Protein AF-A0A2W6NI71-F1 (afdb_monomer_lite)

pLDDT: mean 87.08, std 12.9, range [33.22, 98.19]

Foldseek 3Di:
DPDDLVVQLDQVQWDWDDPDVQKIWTHGVPPDPPADDPFAFDPPDDLVNLLVDLDLLVRTPCSVVQLQKWKKKKKAADDSLSSLVVVVVVVCVVAKAWRYKFTWMWGAQPDDRPGGTMIIIMTIIHHPDDPVVVVVVQVVSQVVQPADPDDPDPSDGGSMDMDGQAHNNDFDDDPPDTHNPNCLSVDPSNVVRSND

Sequence (196 aa):
MVLKSKNFYALKTYHQRKIKEGFIEFKPKIFKKPFCKKQKMWKNLRRSQLLRNPQPFMFYKNPNTFKKAVLLGIGGNVGEVLVTFWKLFKRLKGKNAIMQVSPFLKNPAFGYTKQEDFYNTLLWLRTQKGYVDFFSYMAYLERVFGRKRKREFKNAPRTLDIDILSFKEKRINLAHMHIPHKEWAKRESIIFPLKG

Secondary structure (DSSP, 8-state):
----HHHHTSGGGEEEEEEETTEEEEEETT--TTS----PBPTT--HHHHHT-S-GGGGBSSTHHHHTSEEEEEEE-SSSHHHHHHHHHHHHHTTSEEEEEPPEEEE--SS--SSPPEEEEEEEEE-SS-HHHHHHHHHHHHHHTT--SS-SSTT---S-EEEEEEETT--EEETTEEES-TTGGG-HHHHHHHH-

Structure (mmCIF, N/CA/C/O backbone):
data_AF-A0A2W6NI71-F1
#
_entry.id   AF-A0A2W6NI71-F1
#
loop_
_atom_site.group_PDB
_atom_site.id
_atom_site.type_symbol
_atom_site.label_atom_id
_atom_site.label_alt_id
_atom_site.label_comp_id
_atom_site.label_asym_id
_atom_site.label_entity_id
_atom_site.label_seq_id
_atom_site.pdbx_PDB_ins_code
_atom_site.Cartn_x
_atom_site.Cartn_y
_atom_site.Cartn_z
_atom_site.occupancy
_atom_site.B_iso_or_equiv
_atom_site.auth_seq_id
_atom_site.auth_comp_id
_atom_site.auth_asym_id
_atom_site.auth_atom_id
_atom_site.pdbx_PDB_model_num
ATOM 1 N N . MET A 1 1 ? -8.037 24.647 -13.215 1.00 35.81 1 MET A N 1
ATOM 2 C CA . MET A 1 1 ? -6.999 24.287 -14.207 1.00 35.81 1 MET A CA 1
ATOM 3 C C . MET A 1 1 ? -6.928 22.768 -14.342 1.00 35.81 1 MET A C 1
ATOM 5 O O . MET A 1 1 ? -6.360 22.097 -13.485 1.00 35.81 1 MET A O 1
ATOM 9 N N . VAL A 1 2 ? -7.590 22.207 -15.356 1.00 33.22 2 VAL A N 1
ATOM 10 C CA . VAL A 1 2 ? -7.552 20.767 -15.656 1.00 33.22 2 VAL A CA 1
ATOM 11 C C . VAL A 1 2 ? -6.232 20.491 -16.374 1.00 33.22 2 VAL A C 1
ATOM 13 O O . VAL A 1 2 ? -6.103 20.723 -17.571 1.00 33.22 2 VAL A O 1
ATOM 16 N N . LEU A 1 3 ? -5.208 20.076 -15.630 1.00 38.00 3 LEU A N 1
ATOM 17 C CA . LEU A 1 3 ? -3.931 19.673 -16.220 1.00 38.00 3 LEU A CA 1
ATOM 18 C C . LEU A 1 3 ? -4.163 18.419 -17.081 1.00 38.00 3 LEU A C 1
ATOM 20 O O . LEU A 1 3 ? -4.646 17.405 -16.574 1.00 38.00 3 LEU A O 1
ATOM 24 N N . LYS A 1 4 ? -3.837 18.486 -18.381 1.00 42.69 4 LYS A N 1
ATOM 25 C CA . LYS A 1 4 ? -3.922 17.340 -19.305 1.00 42.69 4 LYS A CA 1
ATOM 26 C C . LYS A 1 4 ? -3.124 16.157 -18.724 1.00 42.69 4 LYS A C 1
ATOM 28 O O . LYS A 1 4 ? -1.951 16.302 -18.375 1.00 42.69 4 LYS A O 1
ATOM 33 N N . SER A 1 5 ? -3.772 14.994 -18.608 1.00 52.88 5 SER A N 1
ATOM 34 C CA . SER A 1 5 ? -3.319 13.828 -17.825 1.00 52.88 5 SER A CA 1
ATOM 35 C C . SER A 1 5 ? -1.893 13.355 -18.133 1.00 52.88 5 SER A C 1
ATOM 37 O O . SER A 1 5 ? -1.170 13.008 -17.203 1.00 52.88 5 SER A O 1
ATOM 39 N N . LYS A 1 6 ? -1.453 13.403 -19.399 1.00 52.31 6 LYS A N 1
ATOM 40 C CA . LYS A 1 6 ? -0.111 12.952 -19.816 1.00 52.31 6 LYS A CA 1
ATOM 41 C C . LYS A 1 6 ? 1.035 13.714 -19.131 1.00 52.31 6 LYS A C 1
ATOM 43 O O . LYS A 1 6 ? 2.057 13.121 -18.816 1.00 52.31 6 LYS A O 1
ATOM 48 N N . ASN A 1 7 ? 0.856 15.001 -18.824 1.00 52.38 7 ASN A N 1
ATOM 49 C CA . ASN A 1 7 ? 1.911 15.813 -18.205 1.00 52.38 7 ASN A CA 1
ATOM 50 C C . ASN A 1 7 ? 1.935 15.727 -16.677 1.00 52.38 7 ASN A C 1
ATOM 52 O O . ASN A 1 7 ? 2.977 15.959 -16.071 1.00 52.38 7 ASN A O 1
ATOM 56 N N . PHE A 1 8 ? 0.806 15.396 -16.046 1.00 59.47 8 PHE A N 1
ATOM 57 C CA . PHE A 1 8 ? 0.682 15.369 -14.589 1.00 59.47 8 PHE A CA 1
ATOM 58 C C . PHE A 1 8 ? 1.438 14.197 -13.946 1.00 59.47 8 PHE A C 1
ATOM 60 O O . PHE A 1 8 ? 1.983 14.347 -12.855 1.00 59.47 8 PHE A O 1
ATOM 67 N N . TYR A 1 9 ? 1.501 13.051 -14.626 1.00 66.00 9 TYR A N 1
ATOM 68 C CA . TYR A 1 9 ? 2.156 11.837 -14.127 1.00 66.00 9 TYR A CA 1
ATOM 69 C C . TYR A 1 9 ? 3.641 11.729 -14.496 1.00 66.00 9 TYR A C 1
ATOM 71 O O . TYR A 1 9 ? 4.306 10.783 -14.081 1.00 66.00 9 TYR A O 1
ATOM 79 N N . ALA A 1 10 ? 4.170 12.691 -15.255 1.00 69.12 10 ALA A N 1
ATOM 80 C CA . ALA A 1 10 ? 5.572 12.711 -15.651 1.00 69.12 10 ALA A CA 1
ATOM 81 C C . ALA A 1 10 ? 6.489 12.938 -14.438 1.00 69.12 10 ALA A C 1
ATOM 83 O O . ALA A 1 10 ? 6.190 13.768 -13.587 1.00 69.12 10 ALA A O 1
ATOM 84 N N . LEU A 1 11 ? 7.657 12.290 -14.390 1.00 70.06 11 LEU A N 1
ATOM 85 C CA . LEU A 1 11 ? 8.586 12.376 -13.247 1.00 70.06 11 LEU A CA 1
ATOM 86 C C . LEU A 1 11 ? 8.981 13.816 -12.862 1.00 70.06 11 LEU A C 1
ATOM 88 O O . LEU A 1 11 ? 9.211 14.100 -11.688 1.00 70.06 11 LEU A O 1
ATOM 92 N N . LYS A 1 12 ? 8.978 14.753 -13.820 1.00 74.88 12 LYS A N 1
ATOM 93 C CA . LYS A 1 12 ? 9.219 16.191 -13.592 1.00 74.88 12 LYS A CA 1
ATOM 94 C C . LYS A 1 12 ? 8.209 16.865 -12.650 1.00 74.88 12 LYS A C 1
ATOM 96 O O . LYS A 1 12 ? 8.497 17.934 -12.103 1.00 74.88 12 LYS A O 1
ATOM 101 N N . THR A 1 13 ? 7.039 16.263 -12.435 1.00 83.44 13 THR A N 1
ATOM 102 C CA . THR A 1 13 ? 6.018 16.748 -11.492 1.00 83.44 13 THR A CA 1
ATOM 103 C C . THR A 1 13 ? 6.251 16.269 -10.059 1.00 83.44 13 THR A C 1
ATOM 105 O O . THR A 1 13 ? 5.458 16.594 -9.175 1.00 83.44 13 THR A O 1
ATOM 108 N N . TYR A 1 14 ? 7.351 15.557 -9.800 1.00 88.00 14 TYR A N 1
ATOM 109 C CA . TYR A 1 14 ? 7.721 15.032 -8.492 1.00 88.00 14 TYR A CA 1
ATOM 110 C C . TYR A 1 14 ? 9.043 15.645 -8.018 1.00 88.00 14 TYR A C 1
ATOM 112 O O . TYR A 1 14 ? 9.967 15.857 -8.799 1.00 88.00 14 TYR A O 1
ATOM 120 N N . HIS A 1 15 ? 9.140 15.921 -6.721 1.00 89.38 15 HIS A N 1
ATOM 121 C CA .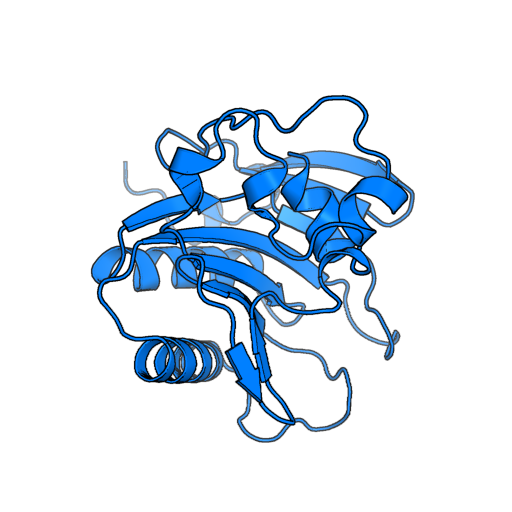 HIS A 1 15 ? 10.423 16.045 -6.040 1.00 89.38 15 HIS A CA 1
ATOM 122 C C . HIS A 1 15 ? 10.963 14.647 -5.767 1.00 89.38 15 HIS A C 1
ATOM 124 O O . HIS A 1 15 ? 10.223 13.796 -5.268 1.00 89.38 15 HIS A O 1
ATOM 130 N N . GLN A 1 16 ? 12.234 14.424 -6.084 1.00 91.31 16 GLN A N 1
ATOM 131 C CA . GLN A 1 16 ? 12.896 13.141 -5.891 1.00 91.31 16 GLN A CA 1
ATOM 132 C C . GLN A 1 16 ? 13.934 13.254 -4.781 1.00 91.31 16 GLN A C 1
ATOM 134 O O . GLN A 1 16 ? 14.646 14.253 -4.696 1.00 91.31 16 GLN A O 1
ATOM 139 N N . ARG A 1 17 ? 14.009 12.238 -3.925 1.00 92.44 17 ARG A N 1
ATOM 140 C CA . ARG A 1 17 ? 14.989 12.157 -2.839 1.00 92.44 17 ARG A CA 1
ATOM 141 C C . ARG A 1 17 ? 15.521 10.731 -2.752 1.00 92.44 17 ARG A C 1
ATOM 143 O O . ARG A 1 17 ? 14.750 9.814 -2.473 1.00 92.44 17 ARG A O 1
ATOM 150 N N . LYS A 1 18 ? 16.828 10.536 -2.960 1.00 94.62 18 LYS A N 1
ATOM 151 C CA . LYS A 1 18 ? 17.485 9.248 -2.683 1.00 94.62 18 LYS A CA 1
ATOM 152 C C . LYS A 1 18 ? 17.446 9.016 -1.170 1.00 94.62 18 LYS A C 1
ATOM 154 O O . LYS A 1 18 ? 17.870 9.878 -0.405 1.00 94.62 18 LYS A O 1
ATOM 159 N N . ILE A 1 19 ? 16.884 7.887 -0.745 1.00 92.12 19 ILE A N 1
ATOM 160 C CA . ILE A 1 19 ? 16.860 7.482 0.667 1.00 92.12 19 ILE A CA 1
ATOM 161 C C . ILE A 1 19 ? 18.115 6.664 0.983 1.00 92.12 19 ILE A C 1
ATOM 163 O O . ILE A 1 19 ? 18.790 6.917 1.975 1.00 92.12 19 ILE A O 1
ATOM 167 N N . LYS A 1 20 ? 18.395 5.669 0.138 1.00 93.06 20 LYS A N 1
ATOM 168 C CA . LYS A 1 20 ? 19.575 4.797 0.167 1.00 93.06 20 LYS A CA 1
ATOM 169 C C . LYS A 1 20 ? 19.777 4.184 -1.223 1.00 93.06 20 LYS A C 1
ATOM 171 O O . LYS A 1 20 ? 19.003 4.469 -2.139 1.00 93.06 20 LYS A O 1
ATOM 176 N N . GLU A 1 21 ? 20.801 3.356 -1.386 1.00 93.69 21 GLU A N 1
ATOM 177 C CA . GLU A 1 21 ? 21.066 2.610 -2.624 1.00 93.69 21 GLU A CA 1
ATOM 178 C C . GLU A 1 21 ? 19.816 1.865 -3.116 1.00 93.69 21 GLU A C 1
ATOM 180 O O . GLU A 1 21 ? 19.216 1.118 -2.349 1.00 93.69 21 GLU A O 1
ATOM 185 N N . GLY A 1 22 ? 19.387 2.120 -4.357 1.00 93.12 22 GLY A N 1
ATOM 186 C CA . GLY A 1 22 ? 18.179 1.537 -4.960 1.00 93.12 22 GLY A CA 1
ATOM 187 C C . GLY A 1 22 ? 16.831 2.100 -4.477 1.00 93.12 22 GLY A C 1
ATOM 188 O O . GLY A 1 22 ? 15.799 1.744 -5.032 1.00 93.12 22 GLY A O 1
ATOM 189 N N . PHE A 1 23 ? 16.795 2.983 -3.471 1.00 96.38 23 PHE A N 1
ATOM 190 C CA . PHE A 1 23 ? 15.545 3.486 -2.884 1.00 96.38 23 PHE A CA 1
ATOM 191 C C . PHE A 1 23 ? 15.388 4.982 -3.133 1.00 96.38 23 PHE A C 1
ATOM 193 O O . PHE A 1 23 ? 16.133 5.805 -2.590 1.00 96.38 23 PHE A O 1
ATOM 200 N N . ILE A 1 24 ? 14.370 5.339 -3.913 1.00 95.88 24 ILE A N 1
ATOM 201 C CA . ILE A 1 24 ? 14.095 6.722 -4.305 1.00 95.88 24 ILE A CA 1
ATOM 202 C C . ILE A 1 24 ? 12.676 7.089 -3.891 1.00 95.88 24 ILE A C 1
ATOM 204 O O . ILE A 1 24 ? 11.704 6.434 -4.263 1.00 95.88 24 ILE A O 1
ATOM 208 N N . GLU A 1 25 ? 12.549 8.162 -3.127 1.00 93.38 25 GLU A N 1
ATOM 209 C CA . GLU A 1 25 ? 11.269 8.757 -2.778 1.00 93.38 25 GLU A CA 1
ATOM 210 C C . GLU A 1 25 ? 10.829 9.756 -3.849 1.00 93.38 25 GLU A C 1
ATOM 212 O O . GLU A 1 25 ? 11.610 10.612 -4.259 1.00 93.38 25 GLU A O 1
ATOM 217 N N . PHE A 1 26 ? 9.557 9.703 -4.232 1.00 91.56 26 PHE A N 1
ATOM 218 C CA . PHE A 1 26 ? 8.905 10.646 -5.128 1.00 91.56 26 PHE A CA 1
ATOM 219 C C . PHE A 1 26 ? 7.758 11.337 -4.388 1.00 91.56 26 PHE A C 1
ATOM 221 O O . PHE A 1 26 ? 6.786 10.711 -3.957 1.00 91.56 26 PHE A O 1
ATOM 228 N N . LYS A 1 27 ? 7.845 12.661 -4.272 1.00 88.12 27 LYS A N 1
ATOM 229 C CA . LYS A 1 27 ? 6.819 13.524 -3.678 1.00 88.12 27 LYS A CA 1
ATOM 230 C C . LYS A 1 27 ? 6.183 14.383 -4.773 1.00 88.12 27 LYS A C 1
ATOM 232 O O . LYS A 1 27 ? 6.851 15.290 -5.266 1.00 88.12 27 LYS A O 1
ATOM 237 N N . PRO A 1 28 ? 4.920 14.138 -5.170 1.00 83.62 28 PRO A N 1
ATOM 238 C CA . PRO A 1 28 ? 4.219 15.002 -6.114 1.00 83.62 28 PRO A CA 1
ATOM 239 C C . PRO A 1 28 ? 4.282 16.475 -5.687 1.00 83.62 28 PRO A C 1
ATOM 241 O O . PRO A 1 28 ? 3.844 16.819 -4.588 1.00 83.62 28 PRO A O 1
ATOM 244 N N . LYS A 1 29 ? 4.751 17.359 -6.574 1.00 81.44 29 LYS A N 1
ATOM 245 C CA . LYS A 1 29 ? 4.783 18.824 -6.371 1.00 81.44 29 LYS A CA 1
ATOM 246 C C . LYS A 1 29 ? 3.392 19.397 -6.086 1.00 81.44 29 LYS A C 1
ATOM 248 O O . LYS A 1 29 ? 3.229 20.393 -5.394 1.00 81.44 29 LYS A O 1
ATOM 253 N N . ILE A 1 30 ? 2.376 18.729 -6.618 1.00 71.31 30 ILE A N 1
ATOM 254 C CA . ILE A 1 30 ? 0.965 19.106 -6.549 1.00 71.31 30 ILE A CA 1
ATOM 255 C C . ILE A 1 30 ? 0.233 18.557 -5.322 1.00 71.31 30 ILE A C 1
ATOM 257 O O . ILE A 1 30 ? -0.980 18.751 -5.230 1.00 71.31 30 ILE A O 1
ATOM 261 N N . PHE A 1 31 ? 0.906 17.865 -4.390 1.00 67.50 31 PHE A N 1
ATOM 262 C CA . PHE A 1 31 ? 0.268 17.421 -3.147 1.00 67.50 31 PHE A CA 1
ATOM 263 C C . PHE A 1 31 ? -0.174 18.629 -2.301 1.00 67.50 31 PHE A C 1
ATOM 265 O O . PHE A 1 31 ? 0.524 19.089 -1.402 1.00 67.50 31 PHE A O 1
ATOM 272 N N . LYS A 1 32 ? -1.380 19.133 -2.579 1.00 60.75 32 LYS A N 1
ATOM 273 C CA . LYS A 1 32 ? -2.124 20.074 -1.738 1.00 60.75 32 LYS A CA 1
ATOM 274 C C . LYS A 1 32 ? -2.941 19.292 -0.699 1.00 60.75 32 LYS A C 1
ATOM 276 O O . LYS A 1 32 ? -3.260 18.113 -0.895 1.00 60.75 32 LYS A O 1
ATOM 281 N N . LYS A 1 33 ? -3.307 19.933 0.420 1.00 52.91 33 LYS A N 1
ATOM 282 C CA . LYS A 1 33 ? -4.285 19.360 1.370 1.00 52.91 33 LYS A CA 1
ATOM 283 C C . LYS A 1 33 ? -5.570 18.989 0.594 1.00 52.91 33 LYS A C 1
ATOM 285 O O . LYS A 1 33 ? -5.984 19.775 -0.254 1.00 52.91 33 LYS A O 1
ATOM 290 N N . PRO A 1 34 ? -6.192 17.817 0.836 1.00 50.84 34 PRO A N 1
ATOM 291 C CA . PRO A 1 34 ? -5.966 16.892 1.951 1.00 50.84 34 PRO A CA 1
ATOM 292 C C . PRO A 1 34 ? -4.987 15.738 1.668 1.00 50.84 34 PRO A C 1
ATOM 294 O O . PRO A 1 34 ? -4.722 14.962 2.577 1.00 50.84 34 PRO A O 1
ATOM 297 N N . PHE A 1 35 ? -4.433 15.603 0.458 1.00 59.00 35 PHE A N 1
ATOM 298 C CA . PHE A 1 35 ? -3.653 14.415 0.078 1.00 59.00 35 PHE A CA 1
ATOM 299 C C . PHE A 1 35 ? -2.367 14.220 0.894 1.00 59.00 35 PHE A C 1
ATOM 301 O O . PHE A 1 35 ? -1.930 13.089 1.080 1.00 59.00 35 PHE A O 1
ATOM 308 N N . CYS A 1 36 ? -1.802 15.299 1.433 1.00 53.00 36 CYS A N 1
ATOM 309 C CA . CYS A 1 36 ? -0.650 15.251 2.322 1.00 53.00 36 CYS A CA 1
ATOM 310 C C . CYS A 1 36 ? -0.922 16.126 3.555 1.00 53.00 36 CYS A C 1
ATOM 312 O O . CYS A 1 36 ? -0.622 17.321 3.578 1.00 53.00 36 CYS A O 1
ATOM 314 N N . LYS A 1 37 ? -1.535 15.557 4.601 1.00 57.62 37 LYS A N 1
ATOM 315 C CA . LYS A 1 37 ? -1.365 16.106 5.953 1.00 57.62 37 LYS A CA 1
ATOM 316 C C . LYS A 1 37 ? -0.054 15.532 6.490 1.00 57.62 37 LYS A C 1
ATOM 318 O O . LYS A 1 37 ? 0.082 14.319 6.573 1.00 57.62 37 LYS A O 1
ATOM 323 N N . LYS A 1 38 ? 0.912 16.383 6.859 1.00 56.62 38 LYS A N 1
ATOM 324 C CA . LYS A 1 38 ? 2.115 15.946 7.588 1.00 56.62 38 LYS A CA 1
ATOM 325 C C . LYS A 1 38 ? 1.689 15.418 8.961 1.00 56.62 38 LYS A C 1
ATOM 327 O O . LYS A 1 38 ? 1.628 16.174 9.926 1.00 56.62 38 LYS A O 1
ATOM 332 N N . GLN A 1 39 ? 1.367 14.136 9.049 1.00 65.94 39 GLN A N 1
ATOM 333 C CA . GLN A 1 39 ? 1.195 13.452 10.323 1.00 65.94 39 GLN A CA 1
ATOM 334 C C . GLN A 1 39 ? 2.569 12.993 10.783 1.00 65.94 39 GLN A C 1
ATOM 336 O O . GLN A 1 39 ? 3.202 12.142 10.165 1.00 65.94 39 GLN A O 1
ATOM 341 N N . LYS A 1 40 ? 3.067 13.639 11.837 1.00 70.12 40 LYS A N 1
ATOM 342 C CA . LYS A 1 40 ? 4.386 13.335 12.385 1.00 70.12 40 LYS A CA 1
ATOM 343 C C . LYS A 1 40 ? 4.298 11.988 13.098 1.00 70.12 40 LYS A C 1
ATOM 345 O O . LYS A 1 40 ? 3.508 11.838 14.030 1.00 70.12 40 LYS A O 1
ATOM 350 N N . MET A 1 41 ? 5.104 11.024 12.669 1.00 76.25 41 MET A N 1
ATOM 351 C CA . MET A 1 41 ? 5.412 9.864 13.501 1.00 76.25 41 MET A CA 1
ATOM 352 C C . MET A 1 41 ? 6.292 10.281 14.686 1.00 76.25 41 MET A C 1
ATOM 354 O O . MET A 1 41 ? 6.869 11.378 14.695 1.00 76.25 41 MET A O 1
ATOM 358 N N . TRP A 1 42 ? 6.397 9.418 15.695 1.00 75.06 42 TRP A N 1
ATOM 359 C CA . TRP A 1 42 ? 7.401 9.583 16.747 1.00 75.06 42 TRP A CA 1
ATOM 360 C C . TRP A 1 42 ? 8.807 9.629 16.130 1.00 75.06 42 TRP A C 1
ATOM 362 O O . TRP A 1 42 ? 9.142 8.829 15.253 1.00 75.06 42 TRP A O 1
ATOM 372 N N . LYS A 1 43 ? 9.626 10.602 16.556 1.00 68.31 43 LYS A N 1
ATOM 373 C CA . LYS A 1 43 ? 11.012 10.725 16.080 1.00 68.31 43 LYS A CA 1
ATOM 374 C C . LYS A 1 43 ? 11.805 9.485 16.517 1.00 68.31 43 LYS A C 1
ATOM 376 O O . LYS A 1 43 ? 11.534 8.926 17.575 1.00 68.31 43 LYS A O 1
ATOM 381 N N . ASN A 1 44 ? 12.784 9.078 15.709 1.00 73.00 44 ASN A N 1
ATOM 382 C CA . ASN A 1 44 ? 13.748 8.017 16.036 1.00 73.00 44 ASN A CA 1
ATOM 383 C C . ASN A 1 44 ? 13.144 6.619 16.277 1.00 73.00 44 ASN A C 1
ATOM 385 O O . ASN A 1 44 ? 13.747 5.795 16.960 1.00 73.00 44 ASN A O 1
ATOM 389 N N . LEU A 1 45 ? 11.983 6.317 15.679 1.00 77.19 45 LEU A N 1
ATOM 390 C CA . LEU A 1 45 ? 11.418 4.965 15.698 1.00 77.19 45 LEU A CA 1
ATOM 391 C C . LEU A 1 45 ? 12.378 3.955 15.050 1.00 77.19 45 LEU A C 1
ATOM 393 O O . LEU A 1 45 ? 12.531 3.891 13.818 1.00 77.19 45 LEU A O 1
ATOM 397 N N . ARG A 1 46 ? 12.994 3.137 15.906 1.00 82.00 46 ARG A N 1
ATOM 398 C CA . ARG A 1 46 ? 13.814 1.988 15.528 1.00 82.00 46 ARG A CA 1
ATOM 399 C C . ARG A 1 46 ? 12.933 0.914 14.907 1.00 82.00 46 ARG A C 1
ATOM 401 O O . ARG A 1 46 ? 11.777 0.731 15.284 1.00 82.00 46 ARG A O 1
ATOM 408 N N . ARG A 1 47 ? 13.499 0.151 13.973 1.00 78.94 47 ARG A N 1
ATOM 409 C CA . ARG A 1 47 ? 12.788 -0.954 13.315 1.00 78.94 47 ARG A CA 1
ATOM 410 C C . ARG A 1 47 ? 12.264 -1.982 14.325 1.00 78.94 47 ARG A C 1
ATOM 412 O O . ARG A 1 47 ? 11.125 -2.413 14.203 1.00 78.94 47 ARG A O 1
ATOM 419 N N . SER A 1 48 ? 13.034 -2.279 15.372 1.00 82.00 48 SER A N 1
ATOM 420 C CA . SER A 1 48 ? 12.605 -3.138 16.485 1.00 82.00 48 SER A CA 1
ATOM 421 C C . SER A 1 48 ? 11.347 -2.625 17.196 1.00 82.00 48 SER A C 1
ATOM 423 O O . SER A 1 48 ? 10.497 -3.415 17.587 1.00 82.00 48 SER A O 1
ATOM 425 N N . GLN A 1 49 ? 11.170 -1.306 17.316 1.00 82.19 49 GLN A N 1
ATOM 426 C CA . GLN A 1 49 ? 9.963 -0.724 17.910 1.00 82.19 49 GLN A CA 1
ATOM 427 C C . GLN A 1 49 ? 8.735 -0.924 17.017 1.00 82.19 49 GLN A C 1
ATOM 429 O O . GLN A 1 49 ? 7.655 -1.171 17.544 1.00 82.19 49 GLN A O 1
ATOM 434 N N . LEU A 1 50 ? 8.904 -0.876 15.690 1.00 82.44 50 LEU A N 1
ATOM 435 C CA . LEU A 1 50 ? 7.826 -1.140 14.730 1.00 82.44 50 LEU A CA 1
ATOM 436 C C . LEU A 1 50 ? 7.368 -2.603 14.774 1.00 82.44 50 LEU A C 1
ATOM 438 O O . LEU A 1 50 ? 6.176 -2.872 14.693 1.00 82.44 50 LEU A O 1
ATOM 442 N N . LEU A 1 51 ? 8.302 -3.539 14.964 1.00 80.62 51 LEU A N 1
ATOM 443 C CA . LEU A 1 51 ? 8.011 -4.975 15.033 1.00 80.62 51 LEU A CA 1
ATOM 444 C C . LEU A 1 51 ? 7.216 -5.379 16.285 1.00 80.62 51 LEU A C 1
ATOM 446 O O . LEU A 1 51 ? 6.526 -6.392 16.260 1.00 80.62 51 LEU A O 1
ATOM 450 N N . ARG A 1 52 ? 7.283 -4.590 17.367 1.00 81.06 52 ARG A N 1
ATOM 451 C CA . ARG A 1 52 ? 6.594 -4.890 18.635 1.00 81.06 52 ARG A CA 1
ATOM 452 C C . ARG A 1 52 ? 5.103 -4.552 18.638 1.00 81.06 52 ARG A C 1
ATOM 454 O O . ARG A 1 52 ? 4.398 -5.026 19.522 1.00 81.06 52 ARG A O 1
ATOM 461 N N . ASN A 1 53 ? 4.607 -3.740 17.700 1.00 77.62 53 ASN A N 1
ATOM 462 C CA . ASN A 1 53 ? 3.187 -3.387 17.648 1.00 77.62 53 ASN A CA 1
ATOM 463 C C . ASN A 1 53 ? 2.592 -3.694 16.267 1.00 77.62 53 ASN A C 1
ATOM 465 O O . ASN A 1 53 ? 3.041 -3.127 15.269 1.00 77.62 53 ASN A O 1
ATOM 469 N N . PRO A 1 54 ? 1.544 -4.532 16.190 1.00 80.31 54 PRO A N 1
ATOM 470 C CA . PRO A 1 54 ? 0.949 -4.887 14.914 1.00 80.31 54 PRO A CA 1
ATOM 471 C C . PRO A 1 54 ? 0.188 -3.726 14.264 1.00 80.31 54 PRO A C 1
ATOM 473 O O . PRO A 1 54 ? 0.000 -3.766 13.056 1.00 80.31 54 PRO A O 1
ATOM 476 N N . GLN A 1 55 ? -0.256 -2.700 15.000 1.00 86.44 55 GLN A N 1
ATOM 477 C CA . GLN A 1 55 ? -1.078 -1.612 14.455 1.00 86.44 55 GLN A CA 1
ATOM 478 C C . GLN A 1 55 ? -0.216 -0.441 13.936 1.00 86.44 55 GLN A C 1
ATOM 480 O O . GLN A 1 55 ? 0.329 0.313 14.747 1.00 86.44 55 GLN A O 1
ATOM 485 N N . PRO A 1 56 ? -0.149 -0.184 12.610 1.00 84.56 56 PRO A N 1
ATOM 486 C CA . PRO A 1 56 ? 0.713 0.865 12.052 1.00 84.56 56 PRO A CA 1
ATOM 487 C C . PRO A 1 56 ? 0.350 2.279 12.525 1.00 84.56 56 PRO A C 1
ATOM 489 O O . PRO A 1 56 ? 1.212 3.148 12.638 1.00 84.56 56 PRO A O 1
ATOM 492 N N . PHE A 1 57 ? -0.931 2.532 12.814 1.00 84.81 57 PHE A N 1
ATOM 493 C CA . PHE A 1 57 ? -1.391 3.868 13.194 1.00 84.81 57 PHE A CA 1
ATOM 494 C C . PHE A 1 57 ? -0.915 4.310 14.586 1.00 84.81 57 PHE A C 1
ATOM 496 O O . PHE A 1 57 ? -0.893 5.509 14.862 1.00 84.81 57 PHE A O 1
ATOM 503 N N . MET A 1 58 ? -0.518 3.369 15.451 1.00 86.38 58 MET A N 1
ATOM 504 C CA . MET A 1 58 ? -0.055 3.649 16.819 1.00 86.38 58 MET A CA 1
ATOM 505 C C . MET A 1 58 ? 1.251 4.449 16.850 1.00 86.38 58 MET A C 1
ATOM 507 O O . MET A 1 58 ? 1.604 5.035 17.868 1.00 86.38 58 MET A O 1
ATOM 511 N N . PHE A 1 59 ? 1.967 4.496 15.728 1.00 83.62 59 PHE A N 1
ATOM 512 C CA . PHE A 1 59 ? 3.249 5.177 15.611 1.00 83.62 59 PHE A CA 1
ATOM 513 C C . PHE A 1 59 ? 3.138 6.643 15.170 1.00 83.62 59 PHE A C 1
ATOM 515 O O . PHE A 1 59 ? 4.156 7.337 15.082 1.00 83.62 59 PHE A O 1
ATOM 522 N N . TYR A 1 60 ? 1.924 7.137 14.916 1.00 84.25 60 TYR A N 1
ATOM 523 C CA . TYR A 1 60 ? 1.668 8.564 14.730 1.00 84.25 60 TYR A CA 1
ATOM 524 C C . TYR A 1 60 ? 1.554 9.279 16.074 1.00 84.25 60 TYR A C 1
ATOM 526 O O . TYR A 1 60 ? 1.074 8.702 17.043 1.00 84.25 60 TYR A O 1
ATOM 534 N N . LYS A 1 61 ? 1.931 10.564 16.120 1.00 83.19 61 LYS A N 1
ATOM 535 C CA . LYS A 1 61 ? 1.730 11.401 17.315 1.00 83.19 61 LYS A CA 1
ATOM 536 C C . LYS A 1 61 ? 0.254 11.515 17.720 1.00 83.19 61 LYS A C 1
ATOM 538 O O . LYS A 1 61 ? -0.035 11.558 18.904 1.00 83.19 61 LYS A O 1
ATOM 543 N N . ASN A 1 62 ? -0.664 11.511 16.746 1.00 84.25 62 ASN A N 1
ATOM 544 C CA . ASN A 1 62 ? -2.115 11.596 16.966 1.00 84.25 62 ASN A CA 1
ATOM 545 C C . ASN A 1 62 ? -2.834 10.335 16.437 1.00 84.25 62 ASN A C 1
ATOM 547 O O . ASN A 1 62 ? -3.559 10.420 15.433 1.00 84.25 62 ASN A O 1
ATOM 551 N N . PRO A 1 63 ? -2.655 9.162 17.078 1.00 84.12 63 PRO A N 1
ATOM 552 C CA . PRO A 1 63 ? -3.106 7.867 16.553 1.00 84.12 63 PRO A CA 1
ATOM 553 C C . PRO A 1 63 ? -4.631 7.787 16.387 1.00 84.12 63 PRO A C 1
ATOM 555 O O . PRO A 1 63 ? -5.119 7.176 15.435 1.00 84.12 63 PRO A O 1
ATOM 558 N N . ASN A 1 64 ? -5.391 8.494 17.233 1.00 86.88 64 ASN A N 1
ATOM 559 C CA . ASN A 1 64 ? -6.856 8.573 17.170 1.00 86.88 64 ASN A CA 1
ATOM 560 C C . ASN A 1 64 ? -7.383 9.057 15.810 1.00 86.88 64 ASN A C 1
ATOM 562 O O . ASN A 1 64 ? -8.469 8.661 15.388 1.00 86.88 64 ASN A O 1
ATOM 566 N N . THR A 1 65 ? -6.593 9.848 15.073 1.00 85.12 65 THR A N 1
ATOM 567 C CA . THR A 1 65 ? -6.957 10.305 13.723 1.00 85.12 65 THR A CA 1
ATOM 568 C C . THR A 1 65 ? -7.171 9.129 12.765 1.00 85.12 65 THR A C 1
ATOM 570 O O . THR A 1 65 ? -8.094 9.153 11.945 1.00 85.12 65 THR A O 1
ATOM 573 N N . PHE A 1 66 ? -6.326 8.101 12.882 1.00 86.25 66 PHE A N 1
ATOM 574 C CA . PHE A 1 66 ? -6.239 6.970 11.957 1.00 86.25 66 PHE A CA 1
ATOM 575 C C . PHE A 1 66 ? -6.752 5.654 12.528 1.00 86.25 66 PHE A C 1
ATOM 577 O O . PHE A 1 66 ? -6.900 4.704 11.768 1.00 86.25 66 PHE A O 1
ATOM 584 N N . LYS A 1 67 ? -7.066 5.609 13.825 1.00 86.19 67 LYS A N 1
ATOM 585 C CA . LYS A 1 67 ? -7.661 4.459 14.518 1.00 86.19 67 LYS A CA 1
ATOM 586 C C . LYS A 1 67 ? -8.788 3.820 13.683 1.00 86.19 67 LYS A C 1
ATOM 588 O O . LYS A 1 67 ? -8.700 2.668 13.266 1.00 86.19 67 LYS A O 1
ATOM 593 N N . LYS A 1 68 ? -9.773 4.633 13.280 1.00 90.94 68 LYS A N 1
ATOM 594 C CA . LYS A 1 68 ? -10.935 4.222 12.464 1.00 90.94 68 LYS A CA 1
ATOM 595 C C . LYS A 1 68 ? -10.691 4.217 10.943 1.00 90.94 68 LYS A C 1
ATOM 597 O O . LYS A 1 68 ? -11.639 4.067 10.174 1.00 90.94 68 LYS A O 1
ATOM 602 N N . ALA A 1 69 ? -9.459 4.434 10.489 1.00 94.06 69 ALA A N 1
ATOM 603 C CA . ALA A 1 69 ? -9.115 4.415 9.071 1.00 94.06 69 ALA A CA 1
ATOM 604 C C . ALA A 1 69 ? -8.762 2.996 8.599 1.00 94.06 69 ALA A C 1
ATOM 606 O O . ALA A 1 69 ? -8.524 2.077 9.383 1.00 94.06 69 ALA A O 1
ATOM 607 N N . VAL A 1 70 ? -8.728 2.834 7.284 1.00 96.38 70 VAL A N 1
ATOM 608 C CA . VAL A 1 70 ? -8.107 1.706 6.598 1.00 96.38 70 VAL A CA 1
ATOM 609 C C . VAL A 1 70 ? -6.763 2.182 6.071 1.00 96.38 70 VAL A C 1
ATOM 611 O O . VAL A 1 70 ? -6.694 3.261 5.476 1.00 96.38 70 VAL A O 1
ATOM 614 N N . LEU A 1 71 ? -5.720 1.385 6.287 1.00 96.19 71 LEU A N 1
ATOM 615 C CA . LEU A 1 71 ? -4.408 1.605 5.693 1.00 96.19 71 LEU A CA 1
ATOM 616 C C . LEU A 1 71 ? -4.162 0.570 4.602 1.00 96.19 71 LEU A C 1
ATOM 618 O O . LEU A 1 71 ? -4.158 -0.632 4.871 1.00 96.19 71 LEU A O 1
ATOM 622 N N . LEU A 1 72 ? -3.928 1.057 3.388 1.00 97.50 72 LEU A N 1
ATOM 623 C CA . LEU A 1 72 ? -3.562 0.245 2.237 1.00 97.50 72 LEU A CA 1
ATOM 624 C C . LEU A 1 72 ? -2.082 0.404 1.916 1.00 97.50 72 LEU A C 1
ATOM 626 O O . LEU A 1 72 ? -1.582 1.528 1.895 1.00 97.50 72 LEU A O 1
ATOM 630 N N . GLY A 1 73 ? -1.419 -0.710 1.622 1.00 97.62 73 GLY A N 1
ATOM 631 C CA . GLY A 1 73 ? -0.180 -0.748 0.859 1.00 97.62 73 GLY A CA 1
ATOM 632 C C . GLY A 1 73 ? -0.515 -0.928 -0.611 1.00 97.62 73 GLY A C 1
ATOM 633 O O . GLY A 1 73 ? -1.287 -1.814 -0.959 1.00 97.62 73 GLY A O 1
ATOM 634 N N . ILE A 1 74 ? 0.014 -0.061 -1.464 1.00 98.19 74 ILE A N 1
ATOM 635 C CA . ILE A 1 74 ? -0.267 -0.062 -2.897 1.00 98.19 74 ILE A CA 1
ATOM 636 C C . ILE A 1 74 ? 1.058 -0.198 -3.631 1.00 98.19 74 ILE A C 1
ATOM 638 O O . ILE A 1 74 ? 1.971 0.586 -3.377 1.00 98.19 74 ILE A O 1
ATOM 642 N N . GLY A 1 75 ? 1.148 -1.175 -4.529 1.00 97.75 75 GLY A N 1
ATOM 643 C CA . GLY A 1 75 ? 2.360 -1.511 -5.268 1.00 97.75 75 GLY A CA 1
ATOM 644 C C . GLY A 1 75 ? 2.098 -1.774 -6.748 1.00 97.75 75 GLY A C 1
ATOM 645 O O . GLY A 1 75 ? 0.992 -2.144 -7.137 1.00 97.75 75 GLY A O 1
ATOM 646 N N . GLY A 1 76 ? 3.117 -1.606 -7.583 1.00 97.50 76 GLY A N 1
ATOM 647 C CA . GLY A 1 76 ? 3.089 -2.013 -8.988 1.00 97.50 76 GLY A CA 1
ATOM 648 C C . GLY A 1 76 ? 4.444 -1.814 -9.659 1.00 97.50 76 GLY A C 1
ATOM 649 O O . GLY A 1 76 ? 5.233 -0.975 -9.224 1.00 97.50 76 GLY A O 1
ATOM 650 N N . ASN A 1 77 ? 4.712 -2.583 -10.710 1.00 97.31 77 ASN A N 1
ATOM 651 C CA . ASN A 1 77 ? 5.949 -2.491 -11.494 1.00 97.31 77 ASN A CA 1
ATOM 652 C C . ASN A 1 77 ? 5.754 -2.723 -13.002 1.00 97.31 77 ASN A C 1
ATOM 654 O O . ASN A 1 77 ? 6.726 -2.794 -13.740 1.00 97.31 77 ASN A O 1
ATOM 658 N N . VAL A 1 78 ? 4.509 -2.838 -13.476 1.00 95.62 78 VAL A N 1
ATOM 659 C CA . VAL A 1 78 ? 4.204 -3.045 -14.900 1.00 95.62 78 VAL A CA 1
ATOM 660 C C . VAL A 1 78 ? 3.444 -1.849 -15.462 1.00 95.62 78 VAL A C 1
ATOM 662 O O . VAL A 1 78 ? 2.418 -1.442 -14.911 1.00 95.62 78 VAL A O 1
ATOM 665 N N . GLY A 1 79 ? 3.923 -1.328 -16.593 1.00 92.88 79 GLY A N 1
ATOM 666 C CA . GLY A 1 79 ? 3.308 -0.216 -17.316 1.00 92.88 79 GLY A CA 1
ATOM 667 C C . GLY A 1 79 ? 3.463 1.131 -16.604 1.00 92.88 79 GLY A C 1
ATOM 668 O O . GLY A 1 79 ? 4.410 1.368 -15.857 1.00 92.88 79 GLY A O 1
ATOM 669 N N . GLU A 1 80 ? 2.512 2.040 -16.822 1.00 92.62 80 GLU A N 1
ATOM 670 C CA . GLU A 1 80 ? 2.540 3.386 -16.241 1.00 92.62 80 GLU A CA 1
ATOM 671 C C . GLU A 1 80 ? 2.068 3.399 -14.769 1.00 92.62 80 GLU A C 1
ATOM 673 O O . GLU A 1 80 ? 1.001 3.918 -14.434 1.00 92.62 80 GLU A O 1
ATOM 678 N N . VAL A 1 81 ? 2.854 2.821 -13.857 1.00 94.44 81 VAL A N 1
ATOM 679 C CA . VAL A 1 81 ? 2.429 2.572 -12.462 1.00 94.44 81 VAL A CA 1
ATOM 680 C C . VAL A 1 81 ? 1.973 3.839 -11.728 1.00 94.44 81 VAL A C 1
ATOM 682 O O . VAL A 1 81 ? 0.936 3.835 -11.061 1.00 94.44 81 VAL A O 1
ATOM 685 N N . LEU A 1 82 ? 2.693 4.956 -11.879 1.00 92.12 82 LEU A N 1
ATOM 686 C CA . LEU A 1 82 ? 2.311 6.219 -11.238 1.00 92.12 82 LEU A CA 1
ATOM 687 C C . LEU A 1 82 ? 0.949 6.728 -11.733 1.00 92.12 82 LEU A C 1
ATOM 689 O O . LEU A 1 82 ? 0.142 7.212 -10.936 1.00 92.12 82 LEU A O 1
ATOM 693 N N . VAL A 1 83 ? 0.665 6.573 -13.030 1.00 91.75 83 VAL A N 1
ATOM 694 C CA . VAL A 1 83 ? -0.642 6.889 -13.626 1.00 91.75 83 VAL A CA 1
ATOM 695 C C . VAL A 1 83 ? -1.719 5.999 -13.004 1.00 91.75 83 VAL A C 1
ATOM 697 O O . VAL A 1 83 ? -2.775 6.490 -12.593 1.00 91.75 83 VAL A O 1
ATOM 700 N N . THR A 1 84 ? -1.445 4.698 -12.893 1.00 94.75 84 THR A N 1
ATOM 701 C CA . THR A 1 84 ? -2.343 3.709 -12.283 1.00 94.75 84 THR A CA 1
ATOM 702 C C . THR A 1 84 ? -2.690 4.069 -10.840 1.00 94.75 84 THR A C 1
ATOM 704 O O . THR A 1 84 ? -3.871 4.074 -10.489 1.00 94.75 84 THR A O 1
ATOM 707 N N . PHE A 1 85 ? -1.715 4.468 -10.015 1.00 94.75 85 PHE A N 1
ATOM 708 C CA . PHE A 1 85 ? -1.957 4.861 -8.619 1.00 94.75 85 PHE A CA 1
ATOM 709 C C . PHE A 1 85 ? -2.917 6.043 -8.511 1.00 94.75 85 PHE A C 1
ATOM 711 O O . PHE A 1 85 ? -3.876 6.020 -7.740 1.00 94.75 85 PHE A O 1
ATOM 718 N N . TRP A 1 86 ? -2.724 7.073 -9.328 1.00 91.38 86 TRP A N 1
ATOM 719 C CA . TRP A 1 86 ? -3.615 8.226 -9.308 1.00 91.38 86 TRP A CA 1
ATOM 720 C C . TRP A 1 86 ? -5.011 7.923 -9.853 1.00 91.38 86 TRP A C 1
ATOM 722 O O . TRP A 1 86 ? -6.000 8.425 -9.308 1.00 91.38 86 TRP A O 1
ATOM 732 N N . LYS A 1 87 ? -5.121 7.091 -10.897 1.00 92.94 87 LYS A N 1
ATOM 733 C CA . LYS A 1 87 ? -6.420 6.598 -11.382 1.00 92.94 87 LYS A CA 1
ATOM 734 C C . LYS A 1 87 ? -7.139 5.802 -10.287 1.00 92.94 87 LYS A C 1
ATOM 736 O O . LYS A 1 87 ? -8.337 6.011 -10.076 1.00 92.94 87 LYS A O 1
ATOM 741 N N . LEU A 1 88 ? -6.414 4.965 -9.542 1.00 95.44 88 LEU A N 1
ATOM 742 C CA . LEU A 1 88 ? -6.930 4.252 -8.375 1.00 95.44 88 LEU A CA 1
ATOM 743 C C . LEU A 1 88 ? -7.433 5.230 -7.304 1.00 95.44 88 LEU A C 1
ATOM 745 O O . LEU A 1 88 ? -8.576 5.108 -6.868 1.00 95.44 88 LEU A O 1
ATOM 749 N N . PHE A 1 89 ? -6.642 6.237 -6.921 1.00 93.00 89 PHE A N 1
ATOM 750 C CA . PHE A 1 89 ? -7.056 7.238 -5.928 1.00 93.00 89 PHE A CA 1
ATOM 751 C C . PHE A 1 89 ? -8.323 7.979 -6.353 1.00 93.00 89 PHE A C 1
ATOM 753 O O . PHE A 1 89 ? -9.245 8.138 -5.552 1.00 93.00 89 PHE A O 1
ATOM 760 N N . LYS A 1 90 ? -8.414 8.381 -7.627 1.00 90.56 90 LYS A N 1
ATOM 761 C CA . LYS A 1 90 ? -9.620 9.013 -8.177 1.00 90.56 90 LYS A CA 1
ATOM 762 C C . LYS A 1 90 ? -10.838 8.094 -8.043 1.00 90.56 90 LYS A C 1
ATOM 764 O O . LYS A 1 90 ? -11.891 8.548 -7.601 1.00 90.56 90 LYS A O 1
ATOM 769 N N . ARG A 1 91 ? -10.694 6.803 -8.366 1.00 93.44 91 ARG A N 1
ATOM 770 C CA . ARG A 1 91 ? -11.780 5.812 -8.277 1.00 93.44 91 ARG A CA 1
ATOM 771 C C . ARG A 1 91 ? -12.180 5.496 -6.833 1.00 93.44 91 ARG A C 1
ATOM 773 O O . ARG A 1 91 ? -13.359 5.287 -6.558 1.00 93.44 91 ARG A O 1
ATOM 780 N N . LEU A 1 92 ? -11.230 5.505 -5.898 1.00 94.06 92 LEU A N 1
ATOM 781 C CA . LEU A 1 92 ? -11.501 5.307 -4.473 1.00 94.06 92 LEU A CA 1
ATOM 782 C C . LEU A 1 92 ? -12.212 6.505 -3.838 1.00 94.06 92 LEU A C 1
ATOM 784 O O . LEU A 1 92 ? -13.116 6.286 -3.032 1.00 94.06 92 LEU A O 1
ATOM 788 N N . LYS A 1 93 ? -11.852 7.739 -4.218 1.00 88.62 93 LYS A N 1
ATOM 789 C CA . LYS A 1 93 ? -12.422 8.977 -3.656 1.00 88.62 93 LYS A CA 1
ATOM 790 C C . LYS A 1 93 ? -13.944 9.071 -3.818 1.00 88.62 93 LYS A C 1
ATOM 792 O O . LYS A 1 93 ? -14.606 9.636 -2.960 1.00 88.62 93 LYS A O 1
ATOM 797 N N . GLY A 1 94 ? -14.510 8.486 -4.875 1.00 82.44 94 GLY A N 1
ATOM 798 C CA . GLY A 1 94 ? -15.961 8.498 -5.101 1.00 82.44 94 GLY A CA 1
ATOM 799 C C . GLY A 1 94 ? -16.775 7.685 -4.086 1.00 82.44 94 GLY A C 1
ATOM 800 O O . GLY A 1 94 ? -17.963 7.927 -3.935 1.00 82.44 94 GLY A O 1
ATOM 801 N N . LYS A 1 95 ? -16.156 6.723 -3.385 1.00 88.38 95 LYS A N 1
ATOM 802 C CA . LYS A 1 95 ? -16.835 5.842 -2.409 1.00 88.38 95 LYS A CA 1
ATOM 803 C C . LYS A 1 95 ? -16.222 5.897 -1.006 1.00 88.38 95 LYS A C 1
ATOM 805 O O . LYS A 1 95 ? -16.684 5.203 -0.105 1.00 88.38 95 LYS A O 1
ATOM 810 N N . ASN A 1 96 ? -15.136 6.649 -0.833 1.00 92.38 96 ASN A N 1
ATOM 811 C CA . ASN A 1 96 ? -14.332 6.674 0.385 1.00 92.38 96 ASN A CA 1
ATOM 812 C C . ASN A 1 96 ? -13.758 8.071 0.615 1.00 92.38 96 ASN A C 1
ATOM 814 O O . ASN A 1 96 ? -13.375 8.761 -0.329 1.00 92.38 96 ASN A O 1
ATOM 818 N N . ALA A 1 97 ? -13.578 8.446 1.878 1.00 91.44 97 ALA A N 1
ATOM 819 C CA . ALA A 1 97 ? -12.866 9.669 2.223 1.00 91.44 97 ALA A CA 1
ATOM 820 C C . ALA A 1 97 ? -11.361 9.384 2.306 1.00 91.44 97 ALA A C 1
ATOM 822 O O . ALA A 1 97 ? -10.894 8.768 3.266 1.00 91.44 97 ALA A O 1
ATOM 823 N N . ILE A 1 98 ? -10.597 9.823 1.302 1.00 91.12 98 ILE A N 1
ATOM 824 C CA . ILE A 1 98 ? -9.128 9.762 1.335 1.00 91.12 98 ILE A CA 1
ATOM 825 C C . ILE A 1 98 ? -8.619 10.746 2.390 1.00 91.12 98 ILE A C 1
ATOM 827 O O . ILE A 1 98 ? -8.878 11.945 2.308 1.00 91.12 98 ILE A O 1
ATOM 831 N N . MET A 1 99 ? -7.893 10.226 3.377 1.00 88.44 99 MET A N 1
ATOM 832 C CA . MET A 1 99 ? -7.359 11.004 4.493 1.00 88.44 99 MET A CA 1
ATOM 833 C C . MET A 1 99 ? -5.942 11.496 4.227 1.00 88.44 99 MET A C 1
ATOM 835 O O . MET A 1 99 ? -5.613 12.627 4.578 1.00 88.44 99 MET A O 1
ATOM 839 N N . GLN A 1 100 ? -5.101 10.623 3.672 1.00 87.75 100 GLN A N 1
ATOM 840 C CA . GLN A 1 100 ? -3.687 10.887 3.439 1.00 87.75 100 GLN A CA 1
ATOM 841 C C . GLN A 1 100 ? -3.122 9.870 2.450 1.00 87.75 100 GLN A C 1
ATOM 843 O O . GLN A 1 100 ? -3.538 8.713 2.439 1.00 87.75 100 GLN A O 1
ATOM 848 N N . VAL A 1 101 ? -2.134 10.299 1.673 1.00 89.69 101 VAL A N 1
ATOM 849 C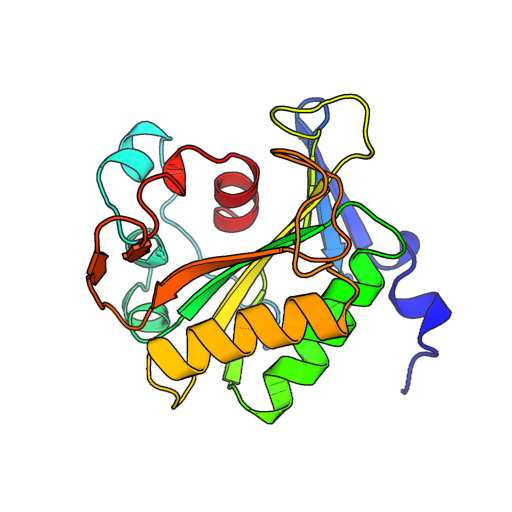 CA . VAL A 1 101 ? -1.264 9.444 0.867 1.00 89.69 101 VAL A CA 1
ATOM 850 C C . VAL A 1 101 ? 0.174 9.700 1.310 1.00 89.69 101 VAL A C 1
ATOM 852 O O . VAL A 1 101 ? 0.548 10.845 1.576 1.00 89.69 101 VAL A O 1
ATOM 855 N N . SER A 1 102 ? 0.978 8.650 1.439 1.00 90.56 102 SER A N 1
ATOM 856 C CA . SER A 1 102 ? 2.412 8.809 1.674 1.00 90.56 102 SER A CA 1
ATOM 857 C C . SER A 1 102 ? 3.119 9.302 0.406 1.00 90.56 102 SER A C 1
ATOM 859 O O . SER A 1 102 ? 2.551 9.272 -0.689 1.00 90.56 102 SER A O 1
ATOM 861 N N . PRO A 1 103 ? 4.402 9.680 0.493 1.00 90.25 103 PRO A N 1
ATOM 862 C CA . PRO A 1 103 ? 5.250 9.711 -0.690 1.00 90.25 103 PRO A CA 1
ATOM 863 C C . PRO A 1 103 ? 5.230 8.370 -1.424 1.00 90.25 103 PRO A C 1
ATOM 865 O O . PRO A 1 103 ? 4.895 7.326 -0.847 1.00 90.25 103 PRO A O 1
ATOM 868 N N . PHE A 1 104 ? 5.583 8.403 -2.701 1.00 93.50 104 PHE A N 1
ATOM 869 C CA . PHE A 1 104 ? 5.804 7.187 -3.467 1.00 93.50 104 PHE A CA 1
ATOM 870 C C . PHE A 1 104 ? 7.255 6.762 -3.281 1.00 93.50 104 PHE A C 1
ATOM 872 O O . PHE A 1 104 ? 8.140 7.601 -3.147 1.00 93.50 104 PHE A O 1
ATOM 879 N N . LEU A 1 105 ? 7.503 5.465 -3.276 1.00 96.12 105 LEU A N 1
ATOM 880 C CA . LEU A 1 105 ? 8.827 4.882 -3.167 1.00 96.12 105 LEU A CA 1
ATOM 881 C C . LEU A 1 105 ? 9.068 4.012 -4.388 1.00 96.12 105 LEU A C 1
ATOM 883 O O . LEU A 1 105 ? 8.278 3.109 -4.630 1.00 96.12 105 LEU A O 1
ATOM 887 N N . LYS A 1 106 ? 10.157 4.251 -5.112 1.00 97.31 106 LYS A N 1
ATOM 888 C CA . LYS A 1 106 ? 10.725 3.270 -6.033 1.00 97.31 106 LYS A CA 1
ATOM 889 C C . LYS A 1 106 ? 11.766 2.445 -5.281 1.00 97.31 106 LYS A C 1
ATOM 891 O O . LYS A 1 106 ? 12.616 3.031 -4.607 1.00 97.31 106 LYS A O 1
ATOM 896 N N . ASN A 1 107 ? 11.678 1.122 -5.363 1.00 97.06 107 ASN A N 1
ATOM 897 C CA . ASN A 1 107 ? 12.645 0.203 -4.765 1.00 97.06 107 ASN A CA 1
ATOM 898 C C . ASN A 1 107 ? 12.774 -1.094 -5.580 1.00 97.06 107 ASN A C 1
ATOM 900 O O . ASN A 1 107 ? 11.822 -1.451 -6.281 1.00 97.06 107 ASN A O 1
ATOM 904 N N . PRO A 1 108 ? 13.878 -1.848 -5.417 1.00 96.94 108 PRO A N 1
ATOM 905 C CA . PRO A 1 108 ? 14.084 -3.097 -6.136 1.00 96.94 108 PRO A CA 1
ATOM 906 C C . PRO A 1 108 ? 12.997 -4.127 -5.843 1.00 96.94 108 PRO A C 1
ATOM 908 O O . PRO A 1 108 ? 12.408 -4.145 -4.751 1.00 96.94 108 PRO A O 1
ATOM 911 N N . ALA A 1 109 ? 12.740 -4.996 -6.820 1.00 95.00 109 ALA A N 1
ATOM 912 C CA . ALA A 1 109 ? 11.847 -6.132 -6.653 1.00 95.00 109 ALA A CA 1
ATOM 913 C C . ALA A 1 109 ? 12.364 -7.098 -5.573 1.00 95.00 109 ALA A C 1
ATOM 915 O O . ALA A 1 109 ? 13.564 -7.312 -5.414 1.00 95.00 109 ALA A O 1
ATOM 916 N N . PHE A 1 110 ? 11.438 -7.702 -4.826 1.00 88.31 110 PHE A N 1
ATOM 917 C CA . PHE A 1 110 ? 11.747 -8.702 -3.804 1.00 88.31 110 PHE A CA 1
ATOM 918 C C . PHE A 1 110 ? 11.309 -10.098 -4.260 1.00 88.31 110 PHE A C 1
ATOM 920 O O . PHE A 1 110 ? 10.210 -10.279 -4.794 1.00 88.31 110 PHE A O 1
ATOM 927 N N . GLY A 1 111 ? 12.141 -11.105 -3.989 1.00 90.31 111 GLY A N 1
ATOM 928 C CA . GLY A 1 111 ? 11.904 -12.486 -4.398 1.00 90.31 111 GLY A CA 1
ATOM 929 C C . GLY A 1 111 ? 12.353 -12.722 -5.837 1.00 90.31 111 GLY A C 1
ATOM 930 O O . GLY A 1 111 ? 13.510 -13.049 -6.061 1.00 90.31 111 GLY A O 1
ATOM 931 N N . TYR A 1 112 ? 11.454 -12.556 -6.809 1.00 92.31 112 TYR A N 1
ATOM 932 C CA . TYR A 1 112 ? 11.833 -12.638 -8.224 1.00 92.31 112 TYR A CA 1
ATOM 933 C C . TYR A 1 112 ? 12.461 -11.305 -8.651 1.00 92.31 112 TYR A C 1
ATOM 935 O O . TYR A 1 112 ? 11.781 -10.286 -8.619 1.00 92.31 112 TYR A O 1
ATOM 943 N N . THR A 1 113 ? 13.746 -11.277 -9.000 1.00 92.75 113 THR A N 1
ATOM 944 C CA . THR A 1 113 ? 14.487 -10.020 -9.247 1.00 92.75 113 THR A CA 1
ATOM 945 C C . THR A 1 113 ? 14.686 -9.690 -10.723 1.00 92.75 113 THR A C 1
ATOM 947 O O . THR A 1 113 ? 15.013 -8.554 -11.042 1.00 92.75 113 THR A O 1
ATOM 950 N N . LYS A 1 114 ? 14.439 -10.637 -11.638 1.00 94.12 114 LYS A N 1
ATOM 951 C CA . LYS A 1 114 ? 14.471 -10.408 -13.094 1.00 94.12 114 LYS A CA 1
ATOM 952 C C . LYS A 1 114 ? 13.182 -9.718 -13.573 1.00 94.12 114 LYS A C 1
ATOM 954 O O . LYS A 1 114 ? 12.428 -10.266 -14.375 1.00 94.12 114 LYS A O 1
ATOM 959 N N . GLN A 1 115 ? 12.884 -8.555 -12.998 1.00 95.31 115 GLN A N 1
ATOM 960 C CA . GLN A 1 115 ? 11.737 -7.705 -13.315 1.00 95.31 115 GLN A CA 1
ATOM 961 C C . GLN A 1 115 ? 12.028 -6.252 -12.929 1.00 95.31 115 GLN A C 1
ATOM 963 O O . GLN A 1 115 ? 12.935 -5.989 -12.144 1.00 95.31 115 GLN A O 1
ATOM 968 N N . GLU A 1 116 ? 11.212 -5.328 -13.428 1.00 96.56 116 GLU A N 1
ATOM 969 C CA . GLU A 1 116 ? 11.303 -3.908 -13.090 1.00 96.56 116 GLU A CA 1
ATOM 970 C C . GLU A 1 116 ? 11.132 -3.630 -11.590 1.00 96.56 116 GLU A C 1
ATOM 972 O O . GLU A 1 116 ? 10.414 -4.339 -10.868 1.00 96.56 116 GLU A O 1
ATOM 977 N N . ASP A 1 117 ? 11.740 -2.529 -11.151 1.00 97.19 117 ASP A N 1
ATOM 978 C CA . ASP A 1 117 ? 11.566 -1.966 -9.815 1.00 97.19 117 ASP A CA 1
ATOM 979 C C . ASP A 1 117 ? 10.097 -1.650 -9.513 1.00 97.19 117 ASP A C 1
ATOM 981 O O . ASP A 1 117 ? 9.321 -1.213 -10.367 1.00 97.19 117 ASP A O 1
ATOM 985 N N . PHE A 1 118 ? 9.726 -1.781 -8.243 1.00 97.75 118 PHE A N 1
ATOM 986 C CA . PHE A 1 118 ? 8.383 -1.454 -7.789 1.00 97.75 118 PHE A CA 1
ATOM 987 C C . PHE A 1 118 ? 8.267 0.006 -7.391 1.00 97.75 118 PHE A C 1
ATOM 989 O O . PHE A 1 118 ? 9.089 0.518 -6.634 1.00 97.75 118 PHE A O 1
ATOM 996 N N . TYR A 1 119 ? 7.158 0.625 -7.786 1.00 97.56 119 TYR A N 1
ATOM 997 C CA . TYR A 1 119 ? 6.626 1.783 -7.085 1.00 97.56 119 TYR A CA 1
ATOM 998 C C . TYR A 1 119 ? 5.692 1.314 -5.972 1.00 97.56 119 TYR A C 1
ATOM 1000 O O . TYR A 1 119 ? 4.866 0.427 -6.182 1.00 97.56 119 TYR A O 1
ATOM 1008 N N . ASN A 1 120 ? 5.808 1.924 -4.796 1.00 97.75 120 ASN A N 1
ATOM 1009 C CA . ASN A 1 120 ? 5.020 1.628 -3.607 1.00 97.75 120 ASN A CA 1
ATOM 1010 C C . ASN A 1 120 ? 4.526 2.916 -2.942 1.00 97.75 120 ASN A C 1
ATOM 1012 O O . ASN A 1 120 ? 5.216 3.934 -2.932 1.00 97.75 120 ASN A O 1
ATOM 1016 N N . THR A 1 121 ? 3.333 2.891 -2.362 1.00 95.88 121 THR A N 1
ATOM 1017 C CA . THR A 1 121 ? 2.790 3.996 -1.564 1.00 95.88 121 THR A CA 1
ATOM 1018 C C . THR A 1 121 ? 1.782 3.481 -0.547 1.00 95.88 121 THR A C 1
ATOM 1020 O O . THR A 1 121 ? 1.265 2.370 -0.669 1.00 95.88 121 THR A O 1
ATOM 1023 N N . LEU A 1 122 ? 1.499 4.292 0.465 1.00 95.31 122 LEU A N 1
ATOM 1024 C CA . LEU A 1 122 ? 0.492 4.029 1.473 1.00 95.31 122 LEU A CA 1
ATOM 1025 C C . LEU A 1 122 ? -0.675 4.997 1.330 1.00 95.31 122 LEU A C 1
ATOM 1027 O O . LEU A 1 122 ? -0.490 6.198 1.120 1.00 95.31 122 LEU A O 1
ATOM 1031 N N . LEU A 1 123 ? -1.884 4.472 1.495 1.00 94.06 123 LEU A N 1
ATOM 1032 C CA . LEU A 1 123 ? -3.123 5.237 1.429 1.00 94.06 123 LEU A CA 1
ATOM 1033 C C . LEU A 1 123 ? -3.940 5.013 2.700 1.00 94.06 123 LEU A C 1
ATOM 1035 O O . LEU A 1 123 ? -4.350 3.891 2.999 1.00 94.06 123 LEU A O 1
ATOM 1039 N N . TRP A 1 124 ? -4.234 6.104 3.404 1.00 93.69 124 TRP A N 1
ATOM 1040 C CA . TRP A 1 124 ? -5.202 6.129 4.495 1.00 93.69 124 TRP A CA 1
ATOM 1041 C C . TRP A 1 124 ? -6.541 6.620 3.975 1.00 93.69 124 TRP A C 1
ATOM 1043 O O . TRP A 1 124 ? -6.634 7.700 3.382 1.00 93.69 124 TRP A O 1
ATOM 1053 N N . LEU A 1 125 ? -7.598 5.864 4.249 1.00 94.62 125 LEU A N 1
ATOM 1054 C CA . LEU A 1 125 ? -8.959 6.243 3.883 1.00 94.62 125 LEU A CA 1
ATOM 1055 C C . LEU A 1 125 ? -9.978 5.836 4.946 1.00 94.62 125 LEU A C 1
ATOM 1057 O O . LEU A 1 125 ? -9.741 4.932 5.743 1.00 94.62 125 LEU A O 1
ATOM 1061 N N . ARG A 1 126 ? -11.146 6.478 4.931 1.00 95.19 126 ARG A N 1
ATOM 1062 C CA . ARG A 1 126 ? -12.341 6.015 5.647 1.00 95.19 126 ARG A CA 1
ATOM 1063 C C . ARG A 1 126 ? -13.338 5.449 4.651 1.00 95.19 126 ARG A C 1
ATOM 1065 O O . ARG A 1 126 ? -13.589 6.047 3.607 1.00 95.19 126 ARG A O 1
ATOM 1072 N N . THR A 1 127 ? -13.919 4.314 5.011 1.00 95.75 127 THR A N 1
ATOM 1073 C CA . THR A 1 127 ? -14.934 3.616 4.222 1.00 95.75 127 THR A CA 1
ATOM 1074 C C . THR A 1 127 ? -16.109 3.242 5.112 1.00 95.75 127 THR A C 1
ATOM 1076 O O . THR A 1 127 ? -15.911 2.906 6.281 1.00 95.75 127 THR A O 1
ATOM 1079 N N . GLN A 1 128 ? -17.326 3.258 4.578 1.00 95.62 128 GLN A N 1
ATOM 1080 C CA . GLN A 1 128 ? -18.495 2.717 5.279 1.00 95.62 128 GLN A CA 1
ATOM 1081 C C . GLN A 1 128 ? -18.596 1.192 5.136 1.00 95.62 128 GLN A C 1
ATOM 1083 O O . GLN A 1 128 ? -19.211 0.545 5.972 1.00 95.62 128 GLN A O 1
ATOM 1088 N N . LYS A 1 129 ? -17.901 0.600 4.156 1.00 96.00 129 LYS A N 1
ATOM 1089 C CA . LYS A 1 129 ? -17.946 -0.841 3.889 1.00 96.00 129 LYS A CA 1
ATOM 1090 C C . LYS A 1 129 ? -17.491 -1.683 5.082 1.00 96.00 129 LYS A C 1
ATOM 1092 O O . LYS A 1 129 ? -16.605 -1.279 5.853 1.00 96.00 129 LYS A O 1
ATOM 1097 N N . GLY A 1 130 ? -18.088 -2.868 5.198 1.00 95.44 130 GLY A N 1
ATOM 1098 C CA . GLY A 1 130 ? -17.557 -3.961 6.001 1.00 95.44 130 GLY A CA 1
ATOM 1099 C C . GLY A 1 130 ? -16.232 -4.468 5.428 1.00 95.44 130 GLY A C 1
ATOM 1100 O O . GLY A 1 130 ? -15.843 -4.115 4.316 1.00 95.44 130 GLY A O 1
ATOM 1101 N N . TYR A 1 131 ? -15.514 -5.281 6.201 1.00 94.56 131 TYR A N 1
ATOM 1102 C CA . TYR A 1 131 ? -14.203 -5.777 5.778 1.00 94.56 131 TYR A CA 1
ATOM 1103 C C . TYR A 1 131 ? -14.298 -6.667 4.531 1.00 94.56 131 TYR A C 1
ATOM 1105 O O . TYR A 1 131 ? -13.535 -6.461 3.595 1.00 94.56 131 TYR A O 1
ATOM 1113 N N . VAL A 1 132 ? -15.263 -7.593 4.492 1.00 94.31 132 VAL A N 1
ATOM 1114 C CA . VAL A 1 132 ? -15.452 -8.537 3.377 1.00 94.31 132 VAL A CA 1
ATOM 1115 C C . VAL A 1 132 ? -15.738 -7.796 2.068 1.00 94.31 132 VAL A C 1
ATOM 1117 O O . VAL A 1 132 ? -15.010 -7.972 1.093 1.00 94.31 132 VAL A O 1
ATOM 1120 N N . ASP A 1 133 ? -16.712 -6.882 2.061 1.00 96.00 133 ASP A N 1
ATOM 1121 C CA . ASP A 1 133 ? -17.027 -6.073 0.874 1.00 96.00 133 ASP A CA 1
ATOM 1122 C C . ASP A 1 133 ? -15.851 -5.214 0.428 1.00 96.00 133 ASP A C 1
ATOM 1124 O O . ASP A 1 133 ? -15.627 -5.000 -0.764 1.00 96.00 133 ASP A O 1
ATOM 1128 N N . PHE A 1 134 ? -15.109 -4.671 1.393 1.00 96.44 134 PHE A N 1
ATOM 1129 C CA . PHE A 1 134 ? -13.957 -3.843 1.101 1.00 96.44 134 PHE A CA 1
ATOM 1130 C C . PHE A 1 134 ? -12.816 -4.670 0.498 1.00 96.44 134 PHE A C 1
ATOM 1132 O O . PHE A 1 134 ? -12.242 -4.251 -0.505 1.00 96.44 134 PHE A O 1
ATOM 1139 N N . PHE A 1 135 ? -12.537 -5.855 1.044 1.00 95.56 135 PHE A N 1
ATOM 1140 C CA . PHE A 1 135 ? -11.566 -6.808 0.507 1.00 95.56 135 PHE A CA 1
ATOM 1141 C C . PHE A 1 135 ? -11.917 -7.209 -0.932 1.00 95.56 135 PHE A C 1
ATOM 1143 O O . PHE A 1 135 ? -11.099 -7.042 -1.839 1.00 95.56 135 PHE A O 1
ATOM 1150 N N . SER A 1 136 ? -13.164 -7.623 -1.170 1.00 95.75 136 SER A N 1
ATOM 1151 C CA . SER A 1 136 ? -13.667 -7.959 -2.508 1.00 95.75 136 SER A CA 1
ATOM 1152 C C . SER A 1 136 ? -13.573 -6.780 -3.477 1.00 95.75 136 SER A C 1
ATOM 1154 O O . SER A 1 136 ? -13.214 -6.953 -4.644 1.00 95.75 136 SER A O 1
ATOM 1156 N N . TYR A 1 137 ? -13.841 -5.560 -3.002 1.00 96.88 137 TYR A N 1
ATOM 1157 C CA . TYR A 1 137 ? -13.708 -4.355 -3.814 1.00 96.88 137 TYR A CA 1
ATOM 1158 C C . TYR A 1 137 ? -12.249 -4.051 -4.181 1.00 96.88 137 TYR A C 1
ATOM 1160 O O . TYR A 1 137 ? -11.995 -3.672 -5.324 1.00 96.88 137 TYR A O 1
ATOM 1168 N N . MET A 1 138 ? -11.287 -4.245 -3.271 1.00 97.44 138 MET A N 1
ATOM 1169 C CA . MET A 1 138 ? -9.862 -4.075 -3.593 1.00 97.44 138 MET A CA 1
ATOM 1170 C C . MET A 1 138 ? -9.418 -5.085 -4.654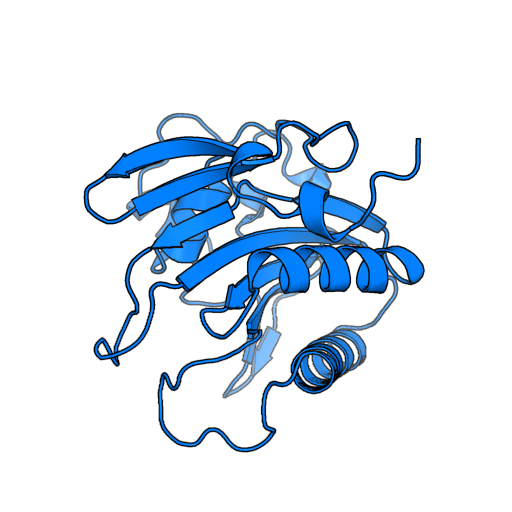 1.00 97.44 138 MET A C 1
ATOM 1172 O O . MET A 1 138 ? -8.862 -4.681 -5.672 1.00 97.44 138 MET A O 1
ATOM 1176 N N . ALA A 1 139 ? -9.764 -6.366 -4.487 1.00 95.69 139 ALA A N 1
ATOM 1177 C CA . ALA A 1 139 ? -9.463 -7.404 -5.474 1.00 95.69 139 ALA A CA 1
ATOM 1178 C C . ALA A 1 139 ? -10.107 -7.114 -6.846 1.00 95.69 139 ALA A C 1
ATOM 1180 O O . ALA A 1 139 ? -9.506 -7.352 -7.893 1.00 95.69 139 ALA A O 1
ATOM 1181 N N . TYR A 1 140 ? -11.325 -6.562 -6.868 1.00 96.62 140 TYR A N 1
ATOM 1182 C CA . TYR A 1 140 ? -11.958 -6.091 -8.104 1.00 96.62 140 TYR A CA 1
ATOM 1183 C C . TYR A 1 140 ? -11.168 -4.952 -8.760 1.00 96.62 140 TYR A C 1
ATOM 1185 O O . TYR A 1 140 ? -10.964 -4.984 -9.972 1.00 96.62 140 TYR A O 1
ATOM 1193 N N . LEU A 1 141 ? -10.699 -3.966 -7.988 1.00 97.06 141 LEU A N 1
ATOM 1194 C CA . LEU A 1 141 ? -9.925 -2.849 -8.530 1.00 97.06 141 LEU A CA 1
ATOM 1195 C C . LEU A 1 141 ? -8.601 -3.310 -9.138 1.00 97.06 141 LEU A C 1
ATOM 1197 O O . LEU A 1 141 ? -8.260 -2.847 -10.220 1.00 97.06 141 LEU A O 1
ATOM 1201 N N . GLU A 1 142 ? -7.897 -4.255 -8.519 1.00 97.56 142 GLU A N 1
ATOM 1202 C CA . GLU A 1 142 ? -6.691 -4.844 -9.115 1.00 97.56 142 GLU A CA 1
ATOM 1203 C C . GLU A 1 142 ? -6.955 -5.393 -10.522 1.00 97.56 142 GLU A C 1
ATOM 1205 O O . GLU A 1 142 ? -6.200 -5.100 -11.448 1.00 97.56 142 GLU A O 1
ATOM 1210 N N . ARG A 1 143 ? -8.071 -6.111 -10.710 1.00 96.38 143 ARG A N 1
ATOM 1211 C CA . ARG A 1 143 ? -8.478 -6.629 -12.027 1.00 96.38 143 ARG A CA 1
ATOM 1212 C C . ARG A 1 143 ? -8.813 -5.517 -13.013 1.00 96.38 143 ARG A C 1
ATOM 1214 O O . ARG A 1 143 ? -8.382 -5.578 -14.158 1.00 96.38 143 ARG A O 1
ATOM 1221 N N . VAL A 1 144 ? -9.541 -4.489 -12.571 1.00 96.44 144 VAL A N 1
ATOM 1222 C CA . VAL A 1 144 ? -9.853 -3.308 -13.401 1.00 96.44 144 VAL A CA 1
ATOM 1223 C C . VAL A 1 144 ? -8.578 -2.624 -13.897 1.00 96.44 144 VAL A C 1
ATOM 1225 O O . VAL A 1 144 ? -8.557 -2.099 -15.005 1.00 96.44 144 VAL A O 1
ATOM 1228 N N . PHE A 1 145 ? -7.511 -2.651 -13.100 1.00 96.38 145 PHE A N 1
ATOM 1229 C CA . PHE A 1 145 ? -6.204 -2.109 -13.464 1.00 96.38 145 PHE A CA 1
ATOM 1230 C C . PHE A 1 145 ? -5.255 -3.149 -14.085 1.00 96.38 145 PHE A C 1
ATOM 1232 O O . PHE A 1 145 ? -4.051 -2.916 -14.148 1.00 96.38 145 PHE A O 1
ATOM 1239 N N . GLY A 1 146 ? -5.771 -4.279 -14.576 1.00 94.44 146 GLY A N 1
ATOM 1240 C CA . GLY A 1 146 ? -5.018 -5.227 -15.403 1.00 94.44 146 GLY A CA 1
ATOM 1241 C C . GLY A 1 146 ? -4.323 -6.365 -14.653 1.00 94.44 146 GLY A C 1
ATOM 1242 O O . GLY A 1 146 ? -3.610 -7.149 -15.279 1.00 94.44 146 GLY A O 1
ATOM 1243 N N . ARG A 1 147 ? -4.525 -6.519 -13.335 1.00 94.25 147 ARG A N 1
ATOM 1244 C CA . ARG A 1 147 ? -4.002 -7.685 -12.610 1.00 94.25 147 ARG A CA 1
ATOM 1245 C C . ARG A 1 147 ? -4.815 -8.930 -12.979 1.00 94.25 147 ARG A C 1
ATOM 1247 O O . ARG A 1 147 ? -6.004 -9.021 -12.667 1.00 94.25 147 ARG A O 1
ATOM 1254 N N . LYS A 1 148 ? -4.168 -9.917 -13.607 1.00 89.81 148 LYS A N 1
ATOM 1255 C CA . LYS A 1 148 ? -4.784 -11.219 -13.922 1.00 89.81 148 LYS A CA 1
ATOM 1256 C C . LYS A 1 148 ? -5.234 -11.939 -12.641 1.00 89.81 148 LYS A C 1
ATOM 1258 O O . LYS A 1 148 ? -4.570 -11.865 -11.608 1.00 89.81 148 LYS A O 1
ATOM 1263 N N . ARG A 1 149 ? -6.357 -12.672 -12.713 1.00 86.75 149 ARG A N 1
ATOM 1264 C CA . ARG A 1 149 ? -6.913 -13.435 -11.573 1.00 86.75 149 ARG A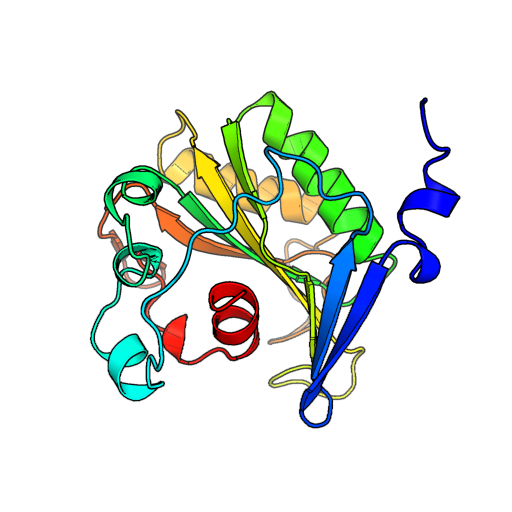 CA 1
ATOM 1265 C C . ARG A 1 149 ? -5.979 -14.560 -11.121 1.00 86.75 149 ARG A C 1
ATOM 1267 O O . ARG A 1 149 ? -5.806 -14.760 -9.923 1.00 86.75 149 ARG A O 1
ATOM 1274 N N . LYS A 1 150 ? -5.399 -15.291 -12.074 1.00 88.75 150 LYS A N 1
ATOM 1275 C CA . LYS A 1 150 ? -4.351 -16.280 -11.812 1.00 88.75 150 LYS A CA 1
ATOM 1276 C C . LYS A 1 150 ? -2.999 -15.591 -11.950 1.00 88.75 150 LYS A C 1
ATOM 1278 O O . LYS A 1 150 ? -2.748 -14.917 -12.948 1.00 88.75 150 LYS A O 1
ATOM 1283 N N . ARG A 1 151 ? -2.158 -15.739 -10.927 1.0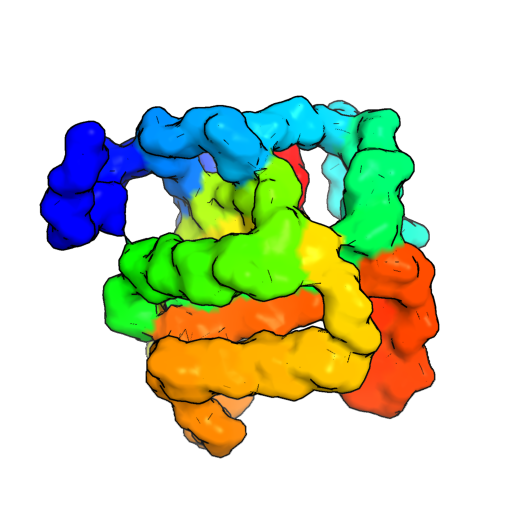0 87.81 151 ARG A N 1
ATOM 1284 C CA . ARG A 1 151 ? -0.750 -15.338 -10.998 1.00 87.81 151 ARG A CA 1
ATOM 1285 C C . ARG A 1 151 ? -0.020 -16.365 -11.852 1.00 87.81 151 ARG A C 1
ATOM 1287 O O . ARG A 1 151 ? -0.270 -17.553 -11.690 1.00 87.81 151 ARG A O 1
ATOM 1294 N N . GLU A 1 152 ? 0.868 -15.901 -12.719 1.00 90.12 152 GLU A N 1
ATOM 1295 C CA . GLU A 1 152 ? 1.699 -16.785 -13.545 1.00 90.12 152 GLU A CA 1
ATOM 1296 C C . GLU A 1 152 ? 2.677 -17.574 -12.666 1.00 90.12 152 GLU A C 1
ATOM 1298 O O . GLU A 1 152 ? 2.827 -18.777 -12.824 1.00 90.12 152 GLU A O 1
ATOM 1303 N N . PHE A 1 153 ? 3.270 -16.910 -11.669 1.00 93.12 153 PHE A N 1
ATOM 1304 C CA . PHE A 1 153 ? 4.125 -17.524 -10.656 1.00 93.12 153 PHE A CA 1
ATOM 1305 C C . PHE A 1 153 ? 4.203 -16.649 -9.391 1.00 93.12 153 PHE A C 1
ATOM 1307 O O . PHE A 1 153 ? 3.682 -15.526 -9.328 1.00 93.12 153 PHE A O 1
ATOM 1314 N N . LYS A 1 154 ? 4.837 -17.168 -8.332 1.00 91.88 154 LYS A N 1
ATOM 1315 C CA . LYS A 1 154 ? 5.046 -16.436 -7.073 1.00 91.88 154 LYS A CA 1
ATOM 1316 C C . LYS A 1 154 ? 5.919 -15.199 -7.320 1.00 91.88 154 LYS A C 1
ATOM 1318 O O . LYS A 1 154 ? 6.998 -15.310 -7.880 1.00 91.88 154 LYS A O 1
ATOM 1323 N N . ASN A 1 155 ? 5.482 -14.032 -6.842 1.00 91.50 155 ASN A N 1
ATOM 1324 C CA . ASN A 1 155 ? 6.157 -12.736 -7.038 1.00 91.50 155 ASN A CA 1
ATOM 1325 C C . ASN A 1 155 ? 6.232 -12.243 -8.496 1.00 91.50 155 ASN A C 1
ATOM 1327 O O . ASN A 1 155 ? 7.062 -11.383 -8.791 1.00 91.50 155 ASN A O 1
ATOM 1331 N N . ALA A 1 156 ? 5.352 -12.730 -9.377 1.00 94.31 156 ALA A N 1
ATOM 1332 C CA . ALA A 1 156 ? 5.252 -12.224 -10.741 1.00 94.31 156 ALA A CA 1
ATOM 1333 C C . ALA A 1 156 ? 5.012 -10.693 -10.794 1.00 94.31 156 ALA A C 1
ATOM 1335 O O . ALA A 1 156 ? 4.380 -10.135 -9.873 1.00 94.31 156 ALA A O 1
ATOM 1336 N N . PRO A 1 157 ? 5.481 -10.028 -11.871 1.00 95.69 157 PRO A N 1
ATOM 1337 C CA . PRO A 1 157 ? 5.205 -8.621 -12.134 1.00 95.69 157 PRO A CA 1
ATOM 1338 C C . PRO A 1 157 ? 3.707 -8.320 -12.119 1.00 95.69 157 PRO A C 1
ATOM 1340 O O . PRO A 1 157 ? 2.871 -9.163 -12.457 1.00 95.69 157 PRO A O 1
ATOM 1343 N N . ARG A 1 158 ? 3.341 -7.110 -11.699 1.00 96.25 158 ARG A N 1
ATOM 1344 C CA . ARG A 1 158 ? 1.936 -6.712 -11.573 1.00 96.25 158 ARG A CA 1
ATOM 1345 C C . ARG A 1 158 ? 1.727 -5.231 -11.829 1.00 96.25 158 ARG A C 1
ATOM 1347 O O . ARG A 1 158 ? 2.493 -4.383 -11.375 1.00 96.25 158 ARG A O 1
ATOM 1354 N N . THR A 1 159 ? 0.637 -4.932 -12.525 1.00 96.75 159 THR A N 1
ATOM 1355 C CA . THR A 1 159 ? 0.193 -3.562 -12.804 1.00 96.75 159 THR A CA 1
ATOM 1356 C C . THR A 1 159 ? -0.266 -2.847 -11.536 1.00 96.75 159 THR A C 1
ATOM 1358 O O . THR A 1 159 ? -0.027 -1.651 -11.374 1.00 96.75 159 THR A O 1
ATOM 1361 N N . LEU A 1 160 ? -0.914 -3.586 -10.628 1.00 97.69 160 LEU A N 1
ATOM 1362 C CA . LEU A 1 160 ? -1.401 -3.097 -9.347 1.00 97.69 160 LEU A CA 1
ATOM 1363 C C . LEU A 1 160 ? -1.498 -4.232 -8.319 1.00 97.69 160 LEU A C 1
ATOM 1365 O O . LEU A 1 160 ? -1.905 -5.346 -8.643 1.00 97.69 160 LEU A O 1
ATOM 1369 N N . ASP A 1 161 ? -1.151 -3.922 -7.078 1.00 97.06 161 ASP A N 1
ATOM 1370 C CA . ASP A 1 161 ? -1.235 -4.771 -5.891 1.00 97.06 161 ASP A CA 1
ATOM 1371 C C . ASP A 1 161 ? -1.732 -3.911 -4.730 1.00 97.06 161 ASP A C 1
ATOM 1373 O O . ASP A 1 161 ? -1.200 -2.823 -4.502 1.00 97.06 161 ASP A O 1
ATOM 1377 N N . ILE A 1 162 ? -2.764 -4.365 -4.030 1.00 97.62 162 ILE A N 1
ATOM 1378 C CA . ILE A 1 162 ? -3.391 -3.661 -2.916 1.00 97.62 162 ILE A CA 1
ATOM 1379 C C . ILE A 1 162 ? -3.420 -4.593 -1.706 1.00 97.62 162 ILE A C 1
ATOM 1381 O O . ILE A 1 162 ? -4.267 -5.477 -1.591 1.00 97.62 162 ILE A O 1
ATOM 1385 N N . ASP A 1 163 ? -2.537 -4.328 -0.751 1.00 96.00 163 ASP A N 1
ATOM 1386 C CA . ASP A 1 163 ? -2.516 -4.991 0.545 1.00 96.00 163 ASP A CA 1
ATOM 1387 C C . ASP A 1 163 ? -3.315 -4.176 1.570 1.00 96.00 163 ASP A C 1
ATOM 1389 O O . ASP A 1 163 ? -3.058 -2.990 1.784 1.00 96.00 163 ASP A O 1
ATOM 1393 N N . ILE A 1 164 ? -4.257 -4.809 2.272 1.00 96.56 164 ILE A N 1
ATOM 1394 C CA . ILE A 1 164 ? -4.928 -4.185 3.422 1.00 96.56 164 ILE A CA 1
ATOM 1395 C C . ILE A 1 164 ? -4.050 -4.399 4.657 1.00 96.56 164 ILE A C 1
ATOM 1397 O O . ILE A 1 164 ? -4.014 -5.489 5.224 1.00 96.56 164 ILE A O 1
ATOM 1401 N N . LEU A 1 165 ? -3.343 -3.354 5.086 1.00 95.62 165 LEU A N 1
ATOM 1402 C CA . LEU A 1 165 ? -2.400 -3.423 6.207 1.00 95.62 165 LEU A CA 1
ATOM 1403 C C . LEU A 1 165 ? -3.100 -3.288 7.561 1.00 95.62 165 LEU A C 1
ATOM 1405 O O . LEU A 1 165 ? -2.703 -3.940 8.523 1.00 95.62 165 LEU A O 1
ATOM 1409 N N . SER A 1 166 ? -4.138 -2.452 7.643 1.00 95.56 166 SER A N 1
ATOM 1410 C CA . SER A 1 166 ? -5.005 -2.324 8.819 1.00 95.56 166 SER A CA 1
ATOM 1411 C C . SER A 1 166 ? -6.425 -1.918 8.418 1.00 95.56 166 SER A C 1
ATOM 1413 O O . SER A 1 166 ? -6.626 -1.276 7.385 1.00 95.56 166 SER A O 1
ATOM 1415 N N . PHE A 1 167 ? -7.422 -2.277 9.233 1.00 96.06 167 PHE A N 1
ATOM 1416 C CA . PHE A 1 167 ? -8.827 -1.971 8.953 1.00 96.06 167 PHE A CA 1
ATOM 1417 C C . PHE A 1 167 ? -9.597 -1.608 10.229 1.00 96.06 167 PHE A C 1
ATOM 1419 O O . PHE A 1 167 ? -9.932 -2.497 11.003 1.00 96.06 167 PHE A O 1
ATOM 1426 N N . LYS A 1 168 ? -9.928 -0.323 10.432 1.00 93.25 168 LYS A N 1
ATOM 1427 C CA . LYS A 1 168 ? -10.846 0.171 11.487 1.00 93.25 168 LYS A CA 1
ATOM 1428 C C . LYS A 1 168 ? -10.618 -0.455 12.877 1.00 93.25 168 LYS A C 1
ATOM 1430 O O . LYS A 1 168 ? -11.557 -0.984 13.461 1.00 93.25 168 LYS A O 1
ATOM 1435 N N . GLU A 1 169 ? -9.381 -0.462 13.372 1.00 89.94 169 GLU A N 1
ATOM 1436 C CA . GLU A 1 169 ? -8.976 -1.095 14.652 1.00 89.94 169 GLU A CA 1
ATOM 1437 C C . GLU A 1 169 ? -9.255 -2.600 14.779 1.00 89.94 169 GLU A C 1
ATOM 1439 O O . GLU A 1 169 ? -8.905 -3.202 15.794 1.00 89.94 169 GLU A O 1
ATOM 1444 N N . LYS A 1 170 ? -9.850 -3.229 13.760 1.00 91.12 170 LYS A N 1
ATOM 1445 C CA . LYS A 1 170 ? -10.218 -4.635 13.804 1.00 91.12 170 LYS A CA 1
ATOM 1446 C C . LYS A 1 170 ? -8.970 -5.492 13.918 1.00 91.12 170 LYS A C 1
ATOM 1448 O O . LYS A 1 170 ? -7.925 -5.198 13.328 1.00 91.12 170 LYS A O 1
ATOM 1453 N N . ARG A 1 171 ? -9.133 -6.593 14.644 1.00 92.56 171 ARG A N 1
ATOM 1454 C CA . ARG A 1 171 ? -8.242 -7.742 14.585 1.00 92.56 171 ARG A CA 1
ATOM 1455 C C . ARG A 1 171 ? -8.964 -8.848 13.830 1.00 92.56 171 ARG A C 1
ATOM 1457 O O . ARG A 1 171 ? -10.079 -9.203 14.192 1.00 92.56 171 ARG A O 1
ATOM 1464 N N . ILE A 1 172 ? -8.358 -9.331 12.755 1.00 91.81 172 ILE A N 1
ATOM 1465 C CA . ILE A 1 172 ? -8.865 -10.456 11.962 1.00 91.81 172 ILE A CA 1
ATOM 1466 C C . ILE A 1 172 ? -7.763 -11.502 11.959 1.00 91.81 172 ILE A C 1
ATOM 1468 O O . ILE A 1 172 ? -6.620 -11.172 11.646 1.00 91.81 172 ILE A O 1
ATOM 1472 N N . ASN A 1 173 ? -8.098 -12.728 12.347 1.00 91.31 173 ASN A N 1
ATOM 1473 C CA . ASN A 1 173 ? -7.166 -13.843 12.440 1.00 91.31 173 ASN A CA 1
ATOM 1474 C C . ASN A 1 173 ? -7.811 -15.070 11.792 1.00 91.31 173 ASN A C 1
ATOM 1476 O O . ASN A 1 173 ? -8.534 -15.815 12.443 1.00 91.31 173 ASN A O 1
ATOM 1480 N N . LEU A 1 174 ? -7.603 -15.218 10.488 1.00 88.00 174 LEU A N 1
ATOM 1481 C CA . LEU A 1 174 ? -8.050 -16.354 9.688 1.00 88.00 174 LEU A CA 1
ATOM 1482 C C . LEU A 1 174 ? -6.816 -17.034 9.086 1.00 88.00 174 LEU A C 1
ATOM 1484 O O . LEU A 1 174 ? -5.793 -16.377 8.885 1.00 88.00 174 LEU A O 1
ATOM 1488 N N . ALA A 1 175 ? -6.928 -18.314 8.723 1.00 85.50 175 ALA A N 1
ATOM 1489 C CA . ALA A 1 175 ? -5.806 -19.135 8.245 1.00 85.50 175 ALA A CA 1
ATOM 1490 C C . ALA A 1 175 ? -4.917 -18.436 7.192 1.00 85.50 175 ALA A C 1
ATOM 1492 O O . ALA A 1 175 ? -3.691 -18.488 7.267 1.00 85.50 175 ALA A O 1
ATOM 1493 N N . HIS A 1 176 ? -5.526 -17.703 6.255 1.00 81.00 176 HIS A N 1
ATOM 1494 C CA . HIS A 1 176 ? -4.814 -17.009 5.175 1.00 81.00 176 HIS A CA 1
ATOM 1495 C C . HIS A 1 176 ? -4.912 -15.481 5.236 1.00 81.00 176 HIS A C 1
ATOM 1497 O O . HIS A 1 176 ? -4.521 -14.798 4.290 1.00 81.00 176 HIS A O 1
ATOM 1503 N N . MET A 1 177 ? -5.446 -14.914 6.320 1.00 86.88 177 MET A N 1
ATOM 1504 C CA . MET A 1 177 ? -5.790 -13.497 6.359 1.00 86.88 177 MET A CA 1
ATOM 1505 C C . MET A 1 177 ? -5.681 -12.929 7.766 1.00 86.88 177 MET A C 1
ATOM 1507 O O . MET A 1 177 ? -6.390 -13.327 8.687 1.00 86.88 177 MET A O 1
ATOM 1511 N N . HIS A 1 178 ? -4.796 -11.945 7.901 1.00 92.06 178 HIS A N 1
ATOM 1512 C CA . HIS A 1 178 ? -4.475 -11.326 9.175 1.00 92.06 178 HIS A CA 1
ATOM 1513 C C . HIS A 1 178 ? -4.586 -9.814 9.062 1.00 92.06 178 HIS A C 1
ATOM 1515 O O . HIS A 1 178 ? -3.941 -9.213 8.204 1.00 92.06 178 HIS A O 1
ATOM 1521 N N . ILE A 1 179 ? -5.378 -9.208 9.942 1.00 93.44 179 ILE A N 1
ATOM 1522 C CA . ILE A 1 179 ? -5.446 -7.759 10.118 1.00 93.44 179 ILE A CA 1
ATOM 1523 C C . ILE A 1 179 ? -5.135 -7.443 11.582 1.00 93.44 179 ILE A C 1
ATOM 1525 O O . ILE A 1 179 ? -5.811 -7.977 12.458 1.00 93.44 179 ILE A O 1
ATOM 1529 N N . PRO A 1 180 ? -4.164 -6.564 11.868 1.00 92.31 180 PRO A N 1
ATOM 1530 C CA . PRO A 1 180 ? -3.208 -5.980 10.925 1.00 92.31 180 PRO A CA 1
ATOM 1531 C C . PRO A 1 180 ? -2.330 -7.021 10.223 1.00 92.31 180 PRO A C 1
ATOM 1533 O O . PRO A 1 180 ? -2.126 -8.121 10.733 1.00 92.31 180 PRO A O 1
ATOM 1536 N N . HIS A 1 181 ? -1.793 -6.664 9.060 1.00 91.19 181 HIS A N 1
ATOM 1537 C CA . HIS A 1 181 ? -0.970 -7.571 8.263 1.00 91.19 181 HIS A CA 1
ATOM 1538 C C . HIS A 1 181 ? 0.339 -7.928 8.992 1.00 91.19 181 HIS A C 1
ATOM 1540 O O . HIS A 1 181 ? 1.251 -7.110 9.040 1.00 91.19 181 HIS A O 1
ATOM 1546 N N . LYS A 1 182 ? 0.485 -9.162 9.493 1.00 88.56 182 LYS A N 1
ATOM 1547 C CA . LYS A 1 182 ? 1.608 -9.618 10.353 1.00 88.56 182 LYS A CA 1
ATOM 1548 C C . LYS A 1 182 ? 3.001 -9.122 9.933 1.00 88.56 182 LYS A C 1
ATOM 1550 O O . LYS A 1 182 ? 3.774 -8.648 10.757 1.00 88.56 182 LYS A O 1
ATOM 1555 N N . GLU A 1 183 ? 3.292 -9.161 8.636 1.00 89.56 183 GLU A N 1
ATOM 1556 C CA . GLU A 1 183 ? 4.634 -8.886 8.108 1.00 89.56 183 GLU A CA 1
ATOM 1557 C C . GLU A 1 183 ? 4.846 -7.443 7.616 1.00 89.56 183 GLU A C 1
ATOM 1559 O O . GLU A 1 183 ? 5.877 -7.150 7.009 1.00 89.56 183 GLU A O 1
ATOM 1564 N N . TRP A 1 184 ? 3.901 -6.515 7.840 1.00 92.19 184 TRP A N 1
ATOM 1565 C CA . TRP A 1 184 ? 4.019 -5.151 7.295 1.00 92.19 184 TRP A CA 1
ATOM 1566 C C . TRP A 1 184 ? 5.296 -4.451 7.790 1.00 92.19 184 TRP A C 1
ATOM 1568 O O . TRP A 1 184 ? 5.995 -3.809 7.009 1.00 92.19 184 TRP A O 1
ATOM 1578 N N . ALA A 1 185 ? 5.655 -4.648 9.063 1.00 90.75 185 ALA A N 1
ATOM 1579 C CA . ALA A 1 185 ? 6.829 -4.045 9.695 1.00 90.75 185 ALA A CA 1
ATOM 1580 C C . ALA A 1 185 ? 8.161 -4.696 9.269 1.00 90.75 185 ALA A C 1
ATOM 1582 O O . ALA A 1 185 ? 9.234 -4.211 9.625 1.00 90.75 185 ALA A O 1
ATOM 1583 N N . LYS A 1 186 ? 8.131 -5.779 8.481 1.00 90.75 186 LYS A N 1
ATOM 1584 C CA . LYS A 1 186 ? 9.336 -6.359 7.865 1.00 90.75 186 LYS A CA 1
ATOM 1585 C C . LYS A 1 186 ? 9.567 -5.846 6.441 1.00 90.75 186 LYS A C 1
ATOM 1587 O O . LYS A 1 186 ? 10.652 -6.025 5.891 1.00 90.75 186 LYS A O 1
ATOM 1592 N N . ARG A 1 187 ? 8.593 -5.155 5.847 1.00 92.31 187 ARG A N 1
ATOM 1593 C CA . ARG A 1 187 ? 8.657 -4.687 4.461 1.00 92.31 187 ARG A CA 1
ATOM 1594 C C . ARG A 1 187 ? 9.170 -3.254 4.387 1.00 92.31 187 ARG A C 1
ATOM 1596 O O . ARG A 1 187 ? 8.520 -2.319 4.848 1.00 92.31 187 ARG A O 1
ATOM 1603 N N . GLU A 1 188 ? 10.326 -3.065 3.760 1.00 93.00 188 GLU A N 1
ATOM 1604 C CA . GLU A 1 188 ? 10.890 -1.727 3.537 1.00 93.00 188 GLU A CA 1
ATOM 1605 C C . GLU A 1 188 ? 9.995 -0.857 2.649 1.00 93.00 188 GLU A C 1
ATOM 1607 O O . GLU A 1 188 ? 9.844 0.335 2.920 1.00 93.00 188 GLU A O 1
ATOM 1612 N N . SER A 1 189 ? 9.317 -1.476 1.676 1.00 94.19 189 SER A N 1
ATOM 1613 C CA . SER A 1 189 ? 8.312 -0.834 0.822 1.00 94.19 189 SER A CA 1
ATOM 1614 C C . SER A 1 189 ? 7.117 -0.260 1.589 1.00 94.19 189 SER A C 1
ATOM 1616 O O . SER A 1 189 ? 6.398 0.578 1.056 1.00 94.19 189 SER A O 1
ATOM 1618 N N . ILE A 1 190 ? 6.920 -0.677 2.843 1.00 93.62 190 ILE A N 1
ATOM 1619 C CA . ILE A 1 190 ? 5.902 -0.144 3.753 1.00 93.62 190 ILE A CA 1
ATOM 1620 C C . ILE A 1 190 ? 6.537 0.819 4.758 1.00 93.62 190 ILE A C 1
ATOM 1622 O O . ILE A 1 190 ? 6.008 1.902 4.988 1.00 93.62 190 ILE A O 1
ATOM 1626 N N . ILE A 1 191 ? 7.686 0.464 5.343 1.00 91.00 191 ILE A N 1
ATOM 1627 C CA . ILE A 1 191 ? 8.330 1.276 6.385 1.00 91.00 191 ILE A CA 1
ATOM 1628 C C . ILE A 1 191 ? 8.794 2.639 5.869 1.00 91.00 191 ILE A C 1
ATOM 1630 O O . ILE A 1 191 ? 8.590 3.634 6.567 1.00 91.00 191 ILE A O 1
ATOM 1634 N N . PHE A 1 192 ? 9.427 2.710 4.695 1.00 90.31 192 PHE A N 1
ATOM 1635 C CA . PHE A 1 192 ? 9.933 3.990 4.194 1.00 90.31 192 PHE A CA 1
ATOM 1636 C C . PHE A 1 192 ? 8.800 4.985 3.916 1.00 90.31 192 PHE A C 1
ATOM 1638 O O . PHE A 1 192 ? 8.854 6.079 4.480 1.00 90.31 192 PHE A O 1
ATOM 1645 N N . PRO A 1 193 ? 7.733 4.628 3.171 1.00 89.56 193 PRO A N 1
ATOM 1646 C CA . PRO A 1 193 ? 6.637 5.564 2.955 1.00 89.56 193 PRO A CA 1
ATOM 1647 C C . PRO A 1 193 ? 5.870 5.896 4.241 1.00 89.56 193 PRO A C 1
ATOM 1649 O O . PRO A 1 193 ? 5.353 7.004 4.371 1.00 89.56 193 PRO A O 1
ATOM 1652 N N . LEU A 1 194 ? 5.814 4.976 5.214 1.00 87.44 194 LEU A N 1
ATOM 1653 C CA . LEU A 1 194 ? 5.162 5.227 6.503 1.00 87.44 194 LEU A CA 1
ATOM 1654 C C . LEU A 1 194 ? 5.814 6.397 7.259 1.00 87.44 194 LEU A C 1
ATOM 1656 O O . LEU A 1 194 ? 5.093 7.217 7.828 1.00 87.44 194 LEU A O 1
ATOM 1660 N N . LYS A 1 195 ? 7.154 6.486 7.228 1.00 81.94 195 LYS A N 1
ATOM 1661 C CA . LYS A 1 195 ? 7.960 7.483 7.960 1.00 81.94 195 LYS A CA 1
ATOM 1662 C C . LYS A 1 195 ? 7.874 8.913 7.410 1.00 81.94 195 LYS A C 1
ATOM 1664 O O . LYS A 1 195 ? 8.082 9.844 8.190 1.00 81.94 195 LYS A O 1
ATOM 1669 N N . GLY A 1 196 ? 7.490 9.082 6.142 1.00 65.81 196 GLY A N 1
ATOM 1670 C CA . GLY A 1 196 ? 7.223 10.386 5.520 1.00 65.81 196 GLY A CA 1
ATOM 1671 C C . GLY A 1 196 ? 8.413 11.087 4.872 1.00 65.81 196 GLY A C 1
ATOM 1672 O O . GLY A 1 196 ? 9.476 11.288 5.494 1.00 65.81 196 GLY A O 1
#

InterPro domains:
  IPR000550 7,8-Dihydro-6-hydroxymethylpterin-pyrophosphokinase, HPPK [PF01288] (72-194)
  IPR000550 7,8-Dihydro-6-hydroxymethylpterin-pyrophosphokinase, HPPK [PS00794] (154-165)
  IPR000550 7,8-Dihydro-6-hydroxymethylpterin-pyrophosphokinase, HPPK [TIGR01498] (71-194)
  IPR000550 7,8-Dihydro-6-hydroxymethylpterin-pyrophosphokinase, HPPK [cd00483] (70-194)
  IPR035907 7,8-Dihydro-6-hydroxymethylpterin-pyrophosphokinase HPPK superfamily [G3DSA:3.30.70.560] (68-196)
  IPR035907 7,8-Dihydro-6-hydroxymethylpterin-pyrophosphokinase HPPK 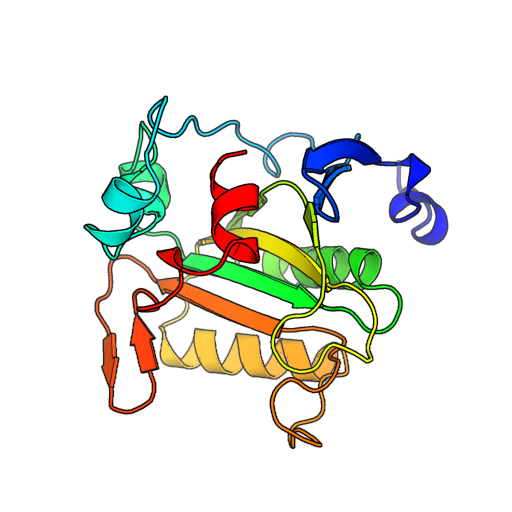superfamily [SSF55083] (69-194)

Organism: NCBI:txid1458358

Radius of gyration: 16.18 Å; chains: 1; bounding box: 40×43×38 Å